Protein AF-A0A8J2K485-F1 (afdb_monomer_lite)

Organism: NCBI:txid39272

Foldseek 3Di:
DDPPDPPPVPPDPPPPPPPPDDQPPADPPDDDDLDPVSVLVCLLPPQLPAAALDDDDCVPDQLVPRQQDDVVVLVLVLVVCVVLVQLLLVLQLVLLVVLCVDLVSVLLLVLVPPPDPVSSVVVSVVVSVLVVCLSVWDLSDCVIPNVVSVSSVSVVLSVSQVVLVVVVPPDDPDCPPDSNRDRCTNNSVVSSVCSNPVSCLVCVVVSVNPDPVSVVVLVVVCPPPNDHRCVPVCSNVSVVVSVVVVVVVVVVVPPDPPPPPDDDDDDDDDDDDDDD

pLDDT: mean 70.05, std 20.07, range [26.67, 95.69]

Sequence (276 aa):
MRFNFKPEFKFGNFMDFRTTGNTPKRDPTDKIPATPEEFYEALITEAPLKPGDHGISPAKLAITDCDWFQPALIGEGKDFVRRNFYSVMLAHCISLLWVFTFKTGRAVLMRTGNTHVENSRDCYLSTVLHIKLWYESDFIDKATIGAQEIYGVRNKHAFKEKAASSEGRQGSEQLQGDMSHVPLRQYSMTIVQFCFVGSLVLMLKSFGILNDTGIQRTIKLGDKPAAKTGCCRFILEGLLQSNEQLAQKQIGAHSISADSVGQPWTGKERKAGRLS

Radius of gyration: 23.13 Å; chains: 1; bounding box: 72×59×56 Å

Structure (mmCIF, N/CA/C/O backbone):
data_AF-A0A8J2K485-F1
#
_entry.id   AF-A0A8J2K485-F1
#
loop_
_atom_site.group_PDB
_atom_site.id
_atom_site.type_symbol
_atom_site.label_atom_id
_atom_site.label_alt_id
_atom_site.label_comp_id
_atom_site.label_asym_id
_atom_site.label_entity_id
_atom_site.label_seq_id
_atom_site.pdbx_PDB_ins_code
_atom_site.Cartn_x
_atom_site.Cartn_y
_atom_site.Cartn_z
_atom_site.occupancy
_atom_site.B_iso_or_equiv
_atom_site.auth_seq_id
_atom_site.auth_comp_id
_atom_site.auth_asym_id
_atom_site.auth_atom_id
_atom_site.pdbx_PDB_model_num
ATOM 1 N N . MET A 1 1 ? -3.037 19.825 22.678 1.00 30.62 1 MET A N 1
ATOM 2 C CA . MET A 1 1 ? -2.157 20.581 21.760 1.00 30.62 1 MET A CA 1
ATOM 3 C C . MET A 1 1 ? -2.722 20.431 20.348 1.00 30.62 1 MET A C 1
ATOM 5 O O . MET A 1 1 ? -2.643 19.344 19.795 1.00 30.62 1 MET A O 1
ATOM 9 N N . ARG A 1 2 ? -3.417 21.441 19.805 1.00 28.59 2 ARG A N 1
ATOM 10 C CA . ARG A 1 2 ? -3.878 21.421 18.404 1.00 28.59 2 ARG A CA 1
ATOM 11 C C . ARG A 1 2 ? -2.775 22.061 17.568 1.00 28.59 2 ARG A C 1
ATOM 13 O O . ARG A 1 2 ? -2.618 23.277 17.613 1.00 28.59 2 ARG A O 1
ATOM 20 N N . PHE A 1 3 ? -1.978 21.253 16.875 1.00 28.58 3 PHE A N 1
ATOM 21 C CA . PHE A 1 3 ? -1.015 21.773 15.909 1.00 28.58 3 PHE A CA 1
ATOM 22 C C . PHE A 1 3 ? -1.801 22.344 14.732 1.00 28.58 3 PHE A C 1
ATOM 24 O O . PHE A 1 3 ? -2.333 21.604 13.910 1.00 28.58 3 PHE A O 1
ATOM 31 N N . ASN A 1 4 ? -1.922 23.670 14.690 1.00 26.67 4 ASN A N 1
ATOM 32 C CA . ASN A 1 4 ? -2.539 24.383 13.581 1.00 26.67 4 ASN A CA 1
ATOM 33 C C . ASN A 1 4 ? -1.497 24.496 12.459 1.00 26.67 4 ASN A C 1
ATOM 35 O O . ASN A 1 4 ? -0.922 25.552 12.207 1.00 26.67 4 ASN A O 1
ATOM 39 N N . PHE A 1 5 ? -1.169 23.351 11.861 1.00 34.06 5 PHE A N 1
ATOM 40 C CA . PHE A 1 5 ? -0.341 23.284 10.669 1.00 34.06 5 PHE A CA 1
ATOM 41 C C . PHE A 1 5 ? -1.219 23.812 9.534 1.00 34.06 5 PHE A C 1
ATOM 43 O O . PHE A 1 5 ? -2.180 23.147 9.163 1.00 34.06 5 PHE A O 1
ATOM 50 N N . LYS A 1 6 ? -0.959 25.025 9.034 1.00 33.81 6 LYS A N 1
ATOM 51 C CA . LYS A 1 6 ? -1.485 25.468 7.737 1.00 33.81 6 LYS A CA 1
ATOM 52 C C . LYS A 1 6 ? -0.545 24.882 6.686 1.00 33.81 6 LYS A C 1
ATOM 54 O O . LYS A 1 6 ? 0.541 25.435 6.510 1.00 33.81 6 LYS A O 1
ATOM 59 N N . PRO A 1 7 ? -0.875 23.765 6.018 1.00 42.31 7 PRO A N 1
ATOM 60 C CA . PRO A 1 7 ? -0.039 23.295 4.943 1.00 42.31 7 PRO A CA 1
ATOM 61 C C . PRO A 1 7 ? -0.386 24.162 3.735 1.00 42.31 7 PRO A C 1
ATOM 63 O O . PRO A 1 7 ? -1.237 23.806 2.932 1.00 42.31 7 PRO A O 1
ATOM 66 N N . GLU A 1 8 ? 0.309 25.283 3.560 1.00 37.84 8 GLU A N 1
ATOM 67 C CA . GLU A 1 8 ? 0.494 25.849 2.218 1.00 37.84 8 GLU A CA 1
ATOM 68 C C . GLU A 1 8 ? 1.538 25.026 1.443 1.00 37.84 8 GLU A C 1
ATOM 70 O O . GLU A 1 8 ? 2.347 25.546 0.680 1.00 37.84 8 GLU A O 1
ATOM 75 N N . PHE A 1 9 ? 1.511 23.701 1.618 1.00 42.06 9 PHE A N 1
ATOM 76 C CA . PHE A 1 9 ? 2.077 22.794 0.642 1.00 42.06 9 PHE A CA 1
ATOM 77 C C . PHE A 1 9 ? 1.119 22.849 -0.540 1.00 42.06 9 PHE A C 1
ATOM 79 O O . PHE A 1 9 ? 0.133 22.115 -0.618 1.00 42.06 9 PHE A O 1
ATOM 86 N N . LYS A 1 10 ? 1.360 23.807 -1.437 1.00 40.38 10 LYS A N 1
ATOM 87 C CA . LYS A 1 10 ? 0.748 23.774 -2.754 1.00 40.38 10 LYS A CA 1
ATOM 88 C C . LYS A 1 10 ? 1.203 22.450 -3.356 1.00 40.38 10 LYS A C 1
ATOM 90 O O . LYS A 1 10 ? 2.357 22.325 -3.756 1.00 40.38 10 LYS A O 1
ATOM 95 N N . PHE A 1 11 ? 0.303 21.469 -3.417 1.00 44.81 11 PHE A N 1
ATOM 96 C CA . PHE A 1 11 ? 0.375 20.360 -4.367 1.00 44.81 11 PHE A CA 1
ATOM 97 C C . PHE A 1 11 ? 0.272 20.974 -5.774 1.00 44.81 11 PHE A C 1
ATOM 99 O O . PHE A 1 11 ? -0.734 20.844 -6.463 1.00 44.81 11 PHE A O 1
ATOM 106 N N . GLY A 1 12 ? 1.253 21.799 -6.144 1.00 34.91 12 GLY A N 1
ATOM 107 C CA . GLY A 1 12 ? 1.214 22.650 -7.315 1.00 34.91 12 GLY A CA 1
ATOM 108 C C . GLY A 1 12 ? 1.150 21.763 -8.540 1.00 34.91 12 GLY A C 1
ATOM 109 O O . GLY A 1 12 ? 2.069 20.988 -8.765 1.00 34.91 12 GLY A O 1
ATOM 110 N N . ASN A 1 13 ? 0.049 21.853 -9.286 1.00 39.53 13 ASN A N 1
ATOM 111 C CA . ASN A 1 13 ? -0.164 21.316 -10.635 1.00 39.53 13 ASN A CA 1
ATOM 112 C C . ASN A 1 13 ? 0.161 19.828 -10.882 1.00 39.53 13 ASN A C 1
ATOM 114 O O . ASN A 1 13 ? 0.003 19.350 -12.000 1.00 39.53 13 ASN A O 1
ATOM 118 N N . PHE A 1 14 ? 0.526 19.059 -9.858 1.00 40.59 14 PHE A N 1
ATOM 119 C CA . PHE A 1 14 ? 0.764 17.618 -9.950 1.00 40.59 14 PHE A CA 1
ATOM 120 C C . PHE A 1 14 ? -0.543 16.804 -10.009 1.00 40.59 14 PHE A C 1
ATOM 122 O O . PHE A 1 14 ? -0.517 15.585 -10.143 1.00 40.59 14 PHE A O 1
ATOM 129 N N . MET A 1 15 ? -1.687 17.489 -9.902 1.00 38.41 15 MET A N 1
ATOM 130 C CA . MET A 1 15 ? -3.029 16.925 -9.758 1.00 38.41 15 MET A CA 1
ATOM 131 C C . MET A 1 15 ? -3.984 17.258 -10.913 1.00 38.41 15 MET A C 1
ATOM 133 O O . MET A 1 15 ? -5.182 17.047 -10.765 1.00 38.41 15 MET A O 1
ATOM 137 N N . ASP A 1 16 ? -3.511 17.696 -12.087 1.00 41.56 16 ASP A N 1
ATOM 138 C CA . ASP A 1 16 ? -4.372 17.655 -13.286 1.00 41.56 16 ASP A CA 1
ATOM 139 C C . ASP A 1 16 ? -4.362 16.235 -13.889 1.00 41.56 16 ASP A C 1
ATOM 141 O O . ASP A 1 16 ? -3.978 15.992 -15.032 1.00 41.56 16 ASP A O 1
ATOM 145 N N . PHE A 1 17 ? -4.758 15.249 -13.074 1.00 43.78 17 PHE A N 1
ATOM 146 C CA . PHE A 1 17 ? -5.068 13.896 -13.528 1.00 43.78 17 PHE A CA 1
ATOM 147 C C . PHE A 1 17 ? -6.450 13.906 -14.188 1.00 43.78 17 PHE A C 1
ATOM 149 O O . PHE A 1 17 ? -7.383 13.248 -13.726 1.00 43.78 17 PHE A O 1
ATOM 156 N N . ARG A 1 18 ? -6.598 14.608 -15.318 1.00 40.62 18 ARG A N 1
ATOM 157 C CA . ARG A 1 18 ? -7.625 14.203 -16.281 1.00 40.62 18 ARG A CA 1
ATOM 158 C C . ARG A 1 18 ? -7.233 12.814 -16.760 1.00 40.62 18 ARG A C 1
ATOM 160 O O . ARG A 1 18 ? -6.320 12.639 -17.561 1.00 40.62 18 ARG A O 1
ATOM 167 N N . THR A 1 19 ? -7.892 11.815 -16.193 1.00 44.94 19 THR A N 1
ATOM 168 C CA . THR A 1 19 ? -7.773 10.386 -16.477 1.00 44.94 19 THR A CA 1
ATOM 169 C C . THR A 1 19 ? -8.237 10.072 -17.903 1.00 44.94 19 THR A C 1
ATOM 171 O O . THR A 1 19 ? -9.215 9.372 -18.122 1.00 44.94 19 THR A O 1
ATOM 174 N N . THR A 1 20 ? -7.527 10.573 -18.912 1.00 45.44 20 THR A N 1
ATOM 175 C CA . THR A 1 20 ? -7.684 10.141 -20.312 1.00 45.44 20 THR A CA 1
ATOM 176 C C . THR A 1 20 ? -6.768 8.961 -20.646 1.00 45.44 20 THR A C 1
ATOM 178 O O . THR A 1 20 ? -6.799 8.425 -21.753 1.00 45.44 20 THR A O 1
ATOM 181 N N . GLY A 1 21 ? -5.959 8.508 -19.684 1.00 48.72 21 GLY A N 1
ATOM 182 C CA . GLY A 1 21 ? -5.084 7.358 -19.843 1.00 48.72 21 GLY A CA 1
ATOM 183 C C . GLY A 1 21 ? -5.877 6.058 -19.941 1.00 48.72 21 GLY A C 1
ATOM 184 O O . GLY A 1 21 ? -6.412 5.585 -18.942 1.00 48.72 21 GLY A O 1
ATOM 185 N N . ASN A 1 22 ? -5.891 5.454 -21.134 1.00 52.84 22 ASN A N 1
ATOM 186 C CA . ASN A 1 22 ? -6.316 4.073 -21.380 1.00 52.84 22 ASN A CA 1
ATOM 187 C C . ASN A 1 22 ? -5.629 3.132 -20.379 1.00 52.84 22 ASN A C 1
ATOM 189 O O . ASN A 1 22 ? -4.496 2.707 -20.610 1.00 52.84 22 ASN A O 1
ATOM 193 N N . THR A 1 23 ? -6.268 2.800 -19.261 1.00 54.16 23 THR A N 1
ATOM 194 C CA . THR A 1 23 ? -5.809 1.688 -18.424 1.00 54.16 23 THR A CA 1
ATOM 195 C C . THR A 1 23 ? -5.833 0.416 -19.278 1.00 54.16 23 THR A C 1
ATOM 197 O O . THR A 1 23 ? -6.710 0.292 -20.142 1.00 54.16 23 THR A O 1
ATOM 200 N N . PRO A 1 24 ? -4.851 -0.495 -19.133 1.00 56.94 24 PRO A N 1
ATOM 201 C CA . PRO A 1 24 ? -4.889 -1.776 -19.829 1.00 56.94 24 PRO A CA 1
ATOM 202 C C . PRO A 1 24 ? -6.270 -2.406 -19.635 1.00 56.94 24 PRO A C 1
ATOM 204 O O . PRO A 1 24 ? -6.758 -2.505 -18.506 1.00 56.94 24 PRO A O 1
ATOM 207 N N . LYS A 1 25 ? -6.951 -2.745 -20.737 1.00 59.09 25 LYS A N 1
ATOM 208 C CA . LYS A 1 25 ? -8.249 -3.413 -20.641 1.00 59.09 25 LYS A CA 1
ATOM 209 C C . LYS A 1 25 ? -8.006 -4.758 -19.960 1.00 59.09 25 LYS A C 1
ATOM 211 O O . LYS A 1 25 ? -7.174 -5.528 -20.428 1.00 59.09 25 LYS A O 1
ATOM 216 N N . ARG A 1 26 ? -8.716 -4.996 -18.853 1.00 64.19 26 ARG A N 1
ATOM 217 C CA . ARG A 1 26 ? -8.758 -6.290 -18.162 1.00 64.19 26 ARG A CA 1
ATOM 218 C C . ARG A 1 26 ? -9.021 -7.385 -19.193 1.00 64.19 26 ARG A C 1
ATOM 220 O O . ARG A 1 26 ? -9.916 -7.214 -20.027 1.00 64.19 26 ARG A O 1
ATOM 227 N N . ASP A 1 27 ? -8.277 -8.480 -19.105 1.00 73.25 27 ASP A N 1
ATOM 228 C CA . ASP A 1 27 ? -8.618 -9.683 -19.846 1.00 73.25 27 ASP A CA 1
ATOM 229 C C . ASP A 1 27 ? -9.983 -10.175 -19.326 1.00 73.25 27 ASP A C 1
ATOM 231 O O . ASP A 1 27 ? -10.131 -10.381 -18.118 1.00 73.25 27 ASP A O 1
ATOM 235 N N . PRO A 1 28 ? -11.016 -10.324 -20.174 1.00 74.25 28 PRO A N 1
ATOM 236 C CA . PRO A 1 28 ? -12.314 -10.840 -19.744 1.00 74.25 28 PRO A CA 1
ATOM 237 C C . PRO A 1 28 ? -12.229 -12.197 -19.029 1.00 74.25 28 PRO A C 1
ATOM 239 O O . PRO A 1 28 ? -13.142 -12.543 -18.283 1.00 74.25 28 PRO A O 1
ATOM 242 N N . THR A 1 29 ? -11.148 -12.949 -19.251 1.00 77.62 29 THR A N 1
ATOM 243 C CA . THR A 1 29 ? -10.895 -14.250 -18.628 1.00 77.62 29 THR A CA 1
ATOM 244 C C . THR A 1 29 ? -10.292 -14.163 -17.225 1.00 77.62 29 THR A C 1
ATOM 246 O O . THR A 1 29 ? -10.349 -15.156 -16.498 1.00 77.62 29 THR A O 1
ATOM 249 N N . ASP A 1 30 ? -9.779 -12.998 -16.800 1.00 77.00 30 ASP A N 1
ATOM 250 C CA . ASP A 1 30 ? -9.238 -12.813 -15.450 1.00 77.00 30 ASP A CA 1
ATOM 251 C C . ASP A 1 30 ? -10.368 -13.012 -14.431 1.00 77.00 30 ASP A C 1
ATOM 253 O O . ASP A 1 30 ? -11.230 -12.143 -14.280 1.00 77.00 30 ASP A O 1
ATOM 257 N N . LYS A 1 31 ? -10.383 -14.135 -13.710 1.00 80.62 31 LYS A N 1
ATOM 258 C CA . LYS A 1 31 ? -11.334 -14.378 -12.616 1.00 80.62 31 LYS A CA 1
ATOM 259 C C . LYS A 1 31 ? -10.892 -13.624 -11.362 1.00 80.62 31 LYS A C 1
ATOM 261 O O . LYS A 1 31 ? -9.702 -13.513 -11.085 1.00 80.62 31 LYS A O 1
ATOM 266 N N . ILE A 1 32 ? -11.855 -13.077 -10.617 1.00 78.69 32 ILE A N 1
ATOM 267 C CA . ILE A 1 32 ? -11.579 -12.565 -9.268 1.00 78.69 32 ILE A CA 1
ATOM 268 C C . ILE A 1 32 ? -11.470 -13.789 -8.365 1.00 78.69 32 ILE A C 1
ATOM 270 O O . ILE A 1 32 ? -12.402 -14.595 -8.395 1.00 78.69 32 ILE A O 1
ATOM 274 N N . PRO A 1 33 ? -10.391 -13.935 -7.585 1.00 82.25 33 PRO A N 1
ATOM 275 C CA . PRO A 1 33 ? -10.317 -14.984 -6.579 1.00 82.25 33 PRO A CA 1
ATOM 276 C C . PRO A 1 33 ? -11.498 -14.868 -5.614 1.00 82.25 33 PRO A C 1
ATOM 278 O O . PRO A 1 33 ? -11.732 -13.797 -5.046 1.00 82.25 33 PRO A O 1
ATOM 281 N N . ALA A 1 34 ? -12.260 -15.947 -5.463 1.00 81.94 34 ALA A N 1
ATOM 282 C CA . ALA A 1 34 ? -13.426 -15.981 -4.589 1.00 81.94 34 ALA A CA 1
ATOM 283 C C . ALA A 1 34 ? -13.014 -16.165 -3.123 1.00 81.94 34 ALA A C 1
ATOM 285 O O . ALA A 1 34 ? -13.695 -15.679 -2.219 1.00 81.94 34 ALA A O 1
ATOM 286 N N . THR A 1 35 ? -11.881 -16.833 -2.887 1.00 83.88 35 THR A N 1
ATOM 287 C CA . THR A 1 35 ? -11.349 -17.088 -1.545 1.00 83.88 35 THR A CA 1
ATOM 288 C C . THR A 1 35 ? -9.944 -16.501 -1.358 1.00 83.88 35 THR A C 1
ATOM 290 O O . THR A 1 35 ? -9.238 -16.233 -2.338 1.00 83.88 35 THR A O 1
ATOM 293 N N . PRO A 1 36 ? -9.504 -16.283 -0.103 1.00 77.81 36 PRO A N 1
ATOM 294 C CA . PRO A 1 36 ? -8.132 -15.870 0.190 1.00 77.81 36 PRO A CA 1
ATOM 295 C C . PRO A 1 36 ? -7.074 -16.838 -0.358 1.00 77.81 36 PRO A C 1
ATOM 297 O O . PRO A 1 36 ? -6.037 -16.399 -0.842 1.00 77.81 36 PRO A O 1
ATOM 300 N N . GLU A 1 37 ? -7.331 -18.144 -0.317 1.00 85.62 37 GLU A N 1
ATOM 301 C CA . GLU A 1 37 ? -6.405 -19.185 -0.776 1.00 85.62 37 GLU A CA 1
ATOM 302 C C . GLU A 1 37 ? -6.175 -19.089 -2.286 1.00 85.62 37 GLU A C 1
ATOM 304 O O . GLU A 1 37 ? -5.030 -19.071 -2.732 1.00 85.62 37 GLU A O 1
ATOM 309 N N . GLU A 1 38 ? -7.249 -18.925 -3.068 1.00 86.25 38 GLU A N 1
ATOM 310 C CA . GLU A 1 38 ? -7.151 -18.688 -4.513 1.00 86.25 38 GLU A CA 1
ATOM 311 C C . GLU A 1 38 ? -6.359 -17.413 -4.825 1.00 86.25 38 GLU A C 1
ATOM 313 O O . GLU A 1 38 ? -5.587 -17.367 -5.784 1.00 86.25 38 GLU A O 1
ATOM 318 N N . PHE A 1 39 ? -6.522 -16.371 -4.003 1.00 83.88 39 PHE A N 1
ATOM 319 C CA . PHE A 1 39 ? -5.769 -15.133 -4.156 1.00 83.88 39 PHE A CA 1
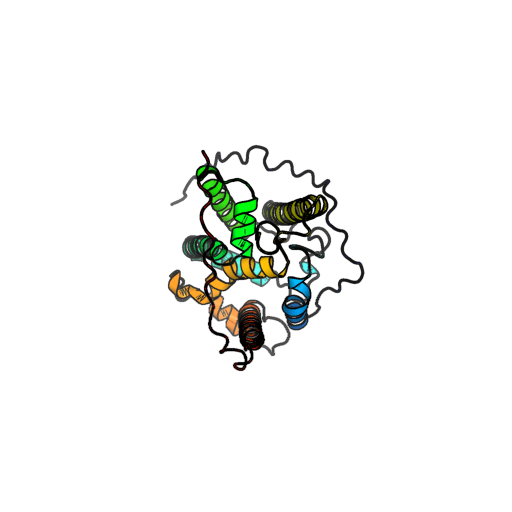ATOM 320 C C . PHE A 1 39 ? -4.267 -15.355 -3.931 1.00 83.88 39 PHE A C 1
ATOM 322 O O . PHE A 1 39 ? -3.462 -14.846 -4.712 1.00 83.88 39 PHE A O 1
ATOM 329 N N . TYR A 1 40 ? -3.876 -16.124 -2.909 1.00 81.19 40 TYR A N 1
ATOM 330 C CA . TYR A 1 40 ? -2.466 -16.436 -2.655 1.00 81.19 40 TYR A CA 1
ATOM 331 C C . TYR A 1 40 ? -1.862 -17.336 -3.729 1.00 81.19 40 TYR A C 1
ATOM 333 O O . TYR A 1 40 ? -0.749 -17.070 -4.179 1.00 81.19 40 TYR A O 1
ATOM 341 N N . GLU A 1 41 ? -2.588 -18.351 -4.185 1.00 88.00 41 GLU A N 1
ATOM 342 C CA . GLU A 1 41 ? -2.129 -19.203 -5.284 1.00 88.00 41 GLU A CA 1
ATOM 343 C C . GLU A 1 41 ? -1.884 -18.380 -6.554 1.00 88.00 41 GLU A C 1
ATOM 345 O O . GLU A 1 41 ? -0.807 -18.461 -7.152 1.00 88.00 41 GLU A O 1
ATOM 350 N N . ALA A 1 42 ? -2.817 -17.495 -6.921 1.00 86.25 42 ALA A N 1
ATOM 351 C CA . ALA A 1 42 ? -2.635 -16.574 -8.044 1.00 86.25 42 ALA A CA 1
ATOM 352 C C . ALA A 1 42 ? -1.454 -15.614 -7.816 1.00 86.25 42 ALA A C 1
ATOM 354 O O . ALA A 1 42 ? -0.701 -15.295 -8.739 1.00 86.25 42 ALA A O 1
ATOM 355 N N . LEU A 1 43 ? -1.248 -15.167 -6.576 1.00 83.50 43 LEU A N 1
ATOM 356 C CA . LEU A 1 43 ? -0.127 -14.309 -6.218 1.00 83.50 43 LEU A CA 1
ATOM 357 C C . LEU A 1 43 ? 1.230 -15.017 -6.397 1.00 83.50 43 LEU A C 1
ATOM 359 O O . LEU A 1 43 ? 2.188 -14.405 -6.866 1.00 83.50 43 LEU A O 1
ATOM 363 N N . ILE A 1 44 ? 1.321 -16.299 -6.049 1.00 86.44 44 ILE A N 1
ATOM 364 C CA . ILE A 1 44 ? 2.553 -17.092 -6.163 1.00 86.44 44 ILE A CA 1
ATOM 365 C C . ILE A 1 44 ? 2.829 -17.465 -7.620 1.00 86.44 44 ILE A C 1
ATOM 367 O O . ILE A 1 44 ? 3.967 -17.372 -8.085 1.00 86.44 44 ILE A O 1
ATOM 371 N N . THR A 1 45 ? 1.794 -17.894 -8.339 1.00 88.88 45 THR A N 1
ATOM 372 C CA . THR A 1 45 ? 1.929 -18.497 -9.670 1.00 88.88 45 THR A CA 1
ATOM 373 C C . THR A 1 45 ? 1.881 -17.469 -10.800 1.00 88.88 45 THR A C 1
ATOM 375 O O . THR A 1 45 ? 2.697 -17.531 -11.720 1.00 88.88 45 THR A O 1
ATOM 378 N N . GLU A 1 46 ? 0.979 -16.488 -10.731 1.00 87.81 46 GLU A N 1
ATOM 379 C CA . GLU A 1 46 ? 0.709 -15.554 -11.831 1.00 87.81 46 GLU A CA 1
ATOM 380 C C . GLU A 1 46 ? 1.354 -14.178 -11.633 1.00 87.81 46 GLU A C 1
ATOM 382 O O . GLU A 1 46 ? 1.750 -13.527 -12.605 1.00 87.81 46 GLU A O 1
ATOM 387 N N . ALA A 1 47 ? 1.473 -13.696 -10.392 1.00 86.50 47 ALA A N 1
ATOM 388 C CA . ALA A 1 47 ? 1.928 -12.326 -10.134 1.00 86.50 47 ALA A CA 1
ATOM 389 C C . ALA A 1 47 ? 3.349 -11.986 -10.629 1.00 86.50 47 ALA A C 1
ATOM 391 O O . ALA A 1 47 ? 3.585 -10.816 -10.952 1.00 86.50 47 ALA A O 1
ATOM 392 N N . PRO A 1 48 ? 4.307 -12.932 -10.734 1.00 86.94 48 PRO A N 1
ATOM 393 C CA . PRO A 1 48 ? 5.591 -12.659 -11.381 1.00 86.94 48 PRO A CA 1
ATOM 394 C C . PRO A 1 48 ? 5.459 -12.328 -12.876 1.00 86.94 48 PRO A C 1
ATOM 396 O O . PRO A 1 48 ? 6.295 -11.613 -13.430 1.00 86.94 48 PRO A O 1
ATOM 399 N N . LEU A 1 49 ? 4.411 -12.839 -13.526 1.00 86.25 49 LEU A N 1
ATOM 400 C CA . LEU A 1 49 ? 4.165 -12.689 -14.960 1.00 86.25 49 LEU A CA 1
ATOM 401 C C . LEU A 1 49 ? 3.272 -11.483 -15.266 1.00 86.25 49 LEU A C 1
ATOM 403 O O . LEU A 1 49 ? 3.389 -10.883 -16.337 1.00 86.25 49 LEU A O 1
ATOM 407 N N . LYS A 1 50 ? 2.398 -11.108 -14.327 1.00 85.94 50 LYS A N 1
ATOM 408 C CA . LYS A 1 50 ? 1.429 -10.030 -14.526 1.00 8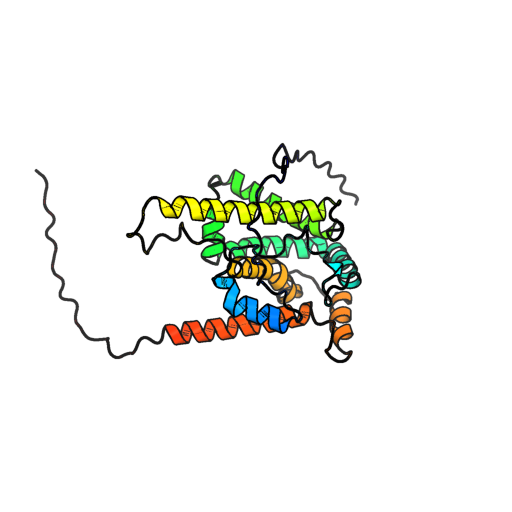5.94 50 LYS A CA 1
ATOM 409 C C . LYS A 1 50 ? 2.042 -8.631 -14.317 1.00 85.94 50 LYS A C 1
ATOM 411 O O . LYS A 1 50 ? 2.817 -8.424 -13.375 1.00 85.94 50 LYS A O 1
ATOM 416 N N . PRO A 1 51 ? 1.688 -7.665 -15.185 1.00 85.00 51 PRO A N 1
ATOM 417 C CA . PRO A 1 51 ? 1.885 -6.233 -14.970 1.00 85.00 51 PRO A CA 1
ATOM 418 C C . PRO A 1 51 ? 1.521 -5.769 -13.554 1.00 85.00 51 PRO A C 1
ATOM 420 O O . PRO A 1 51 ? 0.640 -6.338 -12.908 1.00 85.00 51 PRO A O 1
ATOM 423 N N . GLY A 1 52 ? 2.217 -4.759 -13.046 1.00 83.12 52 GLY A N 1
ATOM 424 C CA . GLY A 1 52 ? 1.935 -4.185 -11.733 1.00 83.12 52 GLY A CA 1
ATOM 425 C C . GLY A 1 52 ? 0.621 -3.412 -11.757 1.00 83.12 52 GLY A C 1
ATOM 426 O O . GLY A 1 52 ? 0.318 -2.717 -12.724 1.00 83.12 52 GLY A O 1
ATOM 427 N N . ASP A 1 53 ? -0.179 -3.534 -10.696 1.00 76.81 53 ASP A N 1
ATOM 428 C CA . ASP A 1 53 ? -1.520 -2.936 -10.619 1.00 76.81 53 ASP A CA 1
ATOM 429 C C . ASP A 1 53 ? -2.479 -3.399 -11.741 1.00 76.81 53 ASP A C 1
ATOM 431 O O . ASP A 1 53 ? -3.505 -2.748 -11.991 1.00 76.81 53 ASP A O 1
ATOM 435 N N . HIS A 1 54 ? -2.180 -4.547 -12.373 1.00 74.31 54 HIS A N 1
ATOM 436 C CA . HIS A 1 54 ? -3.044 -5.222 -13.347 1.00 74.31 54 HIS A CA 1
ATOM 437 C C . HIS A 1 54 ? -4.378 -5.639 -12.728 1.00 74.31 54 HIS A C 1
ATOM 439 O O . HIS A 1 54 ? -4.488 -5.905 -11.530 1.00 74.31 54 HIS A O 1
ATOM 445 N N . GLY A 1 55 ? -5.403 -5.743 -13.571 1.00 72.69 55 GLY A N 1
ATOM 446 C CA . GLY A 1 55 ? -6.705 -6.282 -13.197 1.00 72.69 55 GLY A CA 1
ATOM 447 C C . GLY A 1 55 ? -7.802 -5.227 -13.135 1.00 72.69 55 GLY A C 1
ATOM 448 O O . GLY A 1 55 ? -7.895 -4.331 -13.978 1.00 72.69 55 GLY A O 1
ATOM 449 N N . ILE A 1 56 ? -8.716 -5.382 -12.177 1.00 67.81 56 ILE A N 1
ATOM 450 C CA . ILE A 1 56 ? -9.935 -4.577 -12.138 1.00 67.81 56 ILE A CA 1
ATOM 451 C C . ILE A 1 56 ? -9.581 -3.153 -11.740 1.00 67.81 56 ILE A C 1
ATOM 453 O O . ILE A 1 56 ? -9.050 -2.904 -10.657 1.00 67.81 56 ILE A O 1
ATOM 457 N N . SER A 1 57 ? -9.911 -2.213 -12.628 1.00 66.50 57 SER A N 1
ATOM 458 C CA . SER A 1 57 ? -9.892 -0.797 -12.287 1.00 66.50 57 SER A CA 1
ATOM 459 C C . SER A 1 57 ? -10.714 -0.607 -11.011 1.00 66.50 57 SER A C 1
ATOM 461 O O . SER A 1 57 ? -11.882 -1.004 -10.996 1.00 66.50 57 SER A O 1
ATOM 463 N N . PRO A 1 58 ? -10.173 0.022 -9.958 1.00 61.19 58 PRO A N 1
ATOM 464 C CA . PRO A 1 58 ? -10.951 0.235 -8.743 1.00 61.19 58 PRO A CA 1
ATOM 465 C C . PRO A 1 58 ? -12.187 1.128 -8.996 1.00 61.19 58 PRO A C 1
ATOM 467 O O . PRO A 1 58 ? -13.156 1.083 -8.251 1.00 61.19 58 PRO A O 1
ATOM 470 N N . ALA A 1 59 ? -12.244 1.838 -10.134 1.00 63.03 59 ALA A N 1
ATOM 471 C CA . ALA A 1 59 ? -13.447 2.538 -10.578 1.00 63.03 59 ALA A CA 1
ATOM 472 C C . ALA A 1 59 ? -14.602 1.590 -10.955 1.00 63.03 59 ALA A C 1
ATOM 474 O O . ALA A 1 59 ? -15.756 2.013 -10.936 1.00 63.03 59 ALA A O 1
ATOM 475 N N . LYS A 1 60 ? -14.319 0.324 -11.280 1.00 64.25 60 LYS A N 1
ATOM 476 C CA . LYS A 1 60 ? -15.307 -0.694 -11.670 1.00 64.25 60 LYS A CA 1
ATOM 477 C C . LYS A 1 60 ? -15.610 -1.710 -10.575 1.00 64.25 60 LYS A C 1
ATOM 479 O O . LYS A 1 60 ? -16.712 -2.237 -10.572 1.00 64.25 60 LYS A O 1
ATOM 484 N N . LEU A 1 61 ? -14.669 -1.981 -9.672 1.00 66.00 61 LEU A N 1
ATOM 485 C CA . LEU A 1 61 ? -14.924 -2.837 -8.514 1.00 66.00 61 LEU A CA 1
ATOM 486 C C . LEU A 1 61 ? -15.541 -1.978 -7.413 1.00 66.00 61 LEU A C 1
ATOM 488 O O . LEU A 1 61 ? -14.875 -1.067 -6.917 1.00 66.00 61 LEU A O 1
ATOM 492 N N . ALA A 1 62 ? -16.793 -2.220 -7.029 1.00 70.31 62 ALA A N 1
ATOM 493 C CA . ALA A 1 62 ? -17.205 -1.736 -5.724 1.00 70.31 62 ALA A CA 1
ATOM 494 C C . ALA A 1 62 ? -16.527 -2.662 -4.712 1.00 70.31 62 ALA A C 1
ATOM 496 O O . ALA A 1 62 ? -16.713 -3.871 -4.740 1.00 70.31 62 ALA A O 1
ATOM 497 N N . ILE A 1 63 ? -15.666 -2.112 -3.856 1.00 71.94 63 ILE A N 1
ATOM 498 C CA . ILE A 1 63 ? -14.992 -2.886 -2.801 1.00 71.94 63 ILE A CA 1
ATOM 499 C C . ILE A 1 63 ? -16.020 -3.636 -1.928 1.00 71.94 63 ILE A C 1
ATOM 501 O O . ILE A 1 63 ? -15.728 -4.705 -1.402 1.00 71.94 63 ILE A O 1
ATOM 505 N N . THR A 1 64 ? -17.237 -3.095 -1.837 1.00 74.25 64 THR A N 1
ATOM 506 C CA . THR A 1 64 ? -18.409 -3.701 -1.199 1.00 74.25 64 THR A CA 1
ATOM 507 C C . THR A 1 64 ? -18.865 -5.016 -1.829 1.00 74.25 64 THR A C 1
ATOM 509 O O . THR A 1 64 ? -19.566 -5.765 -1.161 1.00 74.25 64 THR A O 1
ATOM 512 N N . ASP A 1 65 ? -18.479 -5.298 -3.074 1.00 77.38 65 ASP A N 1
ATOM 513 C CA . ASP A 1 65 ? -18.842 -6.525 -3.793 1.00 77.38 65 ASP A CA 1
ATOM 514 C C . ASP A 1 65 ? -17.905 -7.694 -3.451 1.00 77.38 65 ASP A C 1
ATOM 516 O O . ASP A 1 65 ? -18.154 -8.827 -3.855 1.00 77.38 65 ASP A O 1
ATOM 520 N N . CYS A 1 66 ? -16.804 -7.446 -2.732 1.00 73.31 66 CYS A N 1
ATOM 521 C CA . CYS A 1 66 ? -15.936 -8.513 -2.250 1.00 73.31 66 CYS A CA 1
ATOM 522 C C . CYS A 1 66 ? -16.561 -9.164 -1.008 1.00 73.31 66 CYS A C 1
ATOM 524 O O . CYS A 1 66 ? -16.677 -8.520 0.031 1.00 73.31 66 CYS A O 1
ATOM 526 N N . ASP A 1 67 ? -16.868 -10.461 -1.065 1.00 79.19 67 ASP A N 1
ATOM 527 C CA . ASP A 1 67 ? -17.507 -11.199 0.043 1.00 79.19 67 ASP A CA 1
ATOM 528 C C . ASP A 1 67 ? -16.712 -11.178 1.361 1.00 79.19 67 ASP A C 1
ATOM 530 O O . ASP A 1 67 ? -17.264 -11.346 2.451 1.00 79.19 67 ASP A O 1
ATOM 534 N N . TRP A 1 68 ? -15.397 -10.981 1.270 1.00 76.88 68 TRP A N 1
ATOM 535 C CA . TRP A 1 68 ? -14.484 -10.891 2.409 1.00 76.88 68 TRP A CA 1
ATOM 536 C C . TRP A 1 68 ? -14.261 -9.451 2.899 1.00 76.88 68 TRP A C 1
ATOM 538 O O . TRP A 1 68 ? -13.543 -9.235 3.880 1.00 76.88 68 TRP A O 1
ATOM 548 N N . PHE A 1 69 ? -14.867 -8.454 2.251 1.00 81.50 69 PHE A N 1
ATOM 549 C CA . PHE A 1 69 ? -14.786 -7.063 2.669 1.00 81.50 69 PHE A CA 1
ATOM 550 C C . PHE A 1 69 ? -15.672 -6.793 3.886 1.00 81.50 69 PHE A C 1
ATOM 552 O O . PHE A 1 69 ? -16.869 -7.070 3.891 1.00 81.50 69 PHE A O 1
ATOM 559 N N . GLN A 1 70 ? -15.087 -6.199 4.927 1.00 84.38 70 GLN A N 1
ATOM 560 C CA . GLN A 1 70 ? -15.798 -5.880 6.162 1.00 84.38 70 GLN A CA 1
ATOM 561 C C . GLN A 1 70 ? -15.593 -4.405 6.520 1.00 84.38 70 GLN A C 1
ATOM 563 O O . GLN A 1 70 ? -14.529 -4.047 7.034 1.00 84.38 70 GLN A O 1
ATOM 568 N N . PRO A 1 71 ? -16.598 -3.532 6.309 1.00 85.75 71 PRO A N 1
ATOM 569 C CA . PRO A 1 71 ? -16.450 -2.097 6.561 1.00 85.75 71 PRO A CA 1
ATOM 570 C C . PRO A 1 71 ? -16.153 -1.785 8.036 1.00 85.75 71 PRO A C 1
ATOM 572 O O . PRO A 1 71 ? -15.450 -0.821 8.337 1.00 85.75 71 PRO A O 1
ATOM 575 N N . ALA A 1 72 ? -16.616 -2.635 8.960 1.00 87.19 72 ALA A N 1
ATOM 576 C CA . ALA A 1 72 ? -16.346 -2.484 10.389 1.00 87.19 72 ALA A CA 1
ATOM 577 C C . ALA A 1 72 ? -14.838 -2.563 10.709 1.00 87.19 72 ALA A C 1
ATOM 579 O O . ALA A 1 72 ? -14.335 -1.764 11.498 1.00 87.19 72 ALA A O 1
ATOM 580 N N . LEU A 1 73 ? -14.105 -3.464 10.039 1.00 85.44 73 LEU A N 1
ATOM 581 C CA . LEU A 1 73 ? -12.660 -3.630 10.231 1.00 85.44 73 LEU A CA 1
ATOM 582 C C . LEU A 1 73 ? -11.863 -2.433 9.701 1.00 85.44 73 LEU A C 1
ATOM 584 O O . LEU A 1 73 ? -10.806 -2.113 10.240 1.00 85.44 73 LEU A O 1
ATOM 588 N N . ILE A 1 74 ? -12.370 -1.729 8.682 1.00 87.50 74 ILE A N 1
ATOM 589 C CA . ILE A 1 74 ? -11.752 -0.478 8.218 1.00 87.50 74 ILE A CA 1
ATOM 590 C C . ILE A 1 74 ? -11.876 0.604 9.282 1.00 87.50 74 ILE A C 1
ATOM 592 O O . ILE A 1 74 ? -10.893 1.290 9.564 1.00 87.50 74 ILE A O 1
ATOM 596 N N . GLY A 1 75 ? -13.058 0.749 9.887 1.00 87.62 75 GLY A N 1
ATOM 597 C CA . GLY A 1 75 ? -13.265 1.685 10.992 1.00 87.62 75 GLY A CA 1
ATOM 598 C C . GLY A 1 75 ? -12.289 1.420 12.139 1.00 87.62 75 GLY A C 1
ATOM 599 O O . GLY A 1 75 ? -11.554 2.320 12.547 1.00 87.62 75 GLY A O 1
ATOM 600 N N . GLU A 1 76 ? -12.201 0.160 12.569 1.00 88.56 76 GLU A N 1
ATOM 601 C CA . GLU A 1 76 ? -11.275 -0.270 13.620 1.00 88.56 76 GLU A CA 1
ATOM 602 C C . GLU A 1 76 ? -9.805 -0.023 13.242 1.00 88.56 76 GLU A C 1
ATOM 604 O O . GLU A 1 76 ? -9.034 0.490 14.055 1.00 88.56 76 GLU A O 1
ATOM 609 N N . GLY A 1 77 ? -9.418 -0.314 11.997 1.00 89.75 77 GLY A N 1
ATOM 610 C CA . GLY A 1 77 ? -8.074 -0.047 11.485 1.00 89.75 77 GLY A CA 1
ATOM 611 C C . GLY A 1 77 ? -7.720 1.443 11.506 1.00 89.75 77 GLY A C 1
ATOM 612 O O . GLY A 1 77 ? -6.631 1.817 11.945 1.00 89.75 77 GLY A O 1
ATOM 613 N N . LYS A 1 78 ? -8.647 2.321 11.107 1.00 90.88 78 LYS A N 1
ATOM 614 C CA . LYS A 1 78 ? -8.450 3.779 11.184 1.00 90.88 78 LYS A CA 1
ATOM 615 C C . LYS A 1 78 ? -8.307 4.244 12.632 1.00 90.88 78 LYS A C 1
ATOM 617 O O . LYS A 1 78 ? -7.424 5.046 12.930 1.00 90.88 78 LYS A O 1
ATOM 622 N N . ASP A 1 79 ? -9.119 3.719 13.546 1.00 90.00 79 ASP A N 1
ATOM 623 C CA . ASP A 1 79 ? -9.028 4.046 14.972 1.00 90.00 79 ASP A CA 1
ATOM 624 C C . ASP A 1 79 ? -7.742 3.524 15.617 1.00 90.00 79 ASP A C 1
ATOM 626 O O . ASP A 1 79 ? -7.150 4.197 16.464 1.00 90.00 79 ASP A O 1
ATOM 630 N N . PHE A 1 80 ? -7.257 2.357 15.198 1.00 92.31 80 PHE A N 1
ATOM 631 C CA . PHE A 1 80 ? -5.940 1.852 15.570 1.00 92.31 80 PHE A CA 1
ATOM 632 C C . PHE A 1 80 ? -4.826 2.810 15.136 1.00 92.31 80 PHE A C 1
ATOM 634 O O . PHE A 1 80 ? -3.985 3.187 15.958 1.00 92.31 80 PHE A O 1
ATOM 641 N N . VAL A 1 81 ? -4.843 3.261 13.879 1.00 93.25 81 VAL A N 1
ATOM 642 C CA . VAL A 1 81 ? -3.827 4.192 13.373 1.00 93.25 81 VAL A CA 1
ATOM 643 C C . VAL A 1 81 ? -3.907 5.541 14.075 1.00 93.25 81 VAL A C 1
ATOM 645 O O . VAL A 1 81 ? -2.871 6.087 14.430 1.00 93.25 81 VAL A O 1
ATOM 648 N N . ARG A 1 82 ? -5.103 6.070 14.358 1.00 92.38 82 ARG A N 1
ATOM 649 C CA . ARG A 1 82 ? -5.253 7.330 15.111 1.00 92.38 82 ARG A CA 1
ATOM 650 C C . ARG A 1 82 ? -4.621 7.256 16.499 1.00 92.38 82 ARG A C 1
ATOM 652 O O . ARG A 1 82 ? -3.967 8.207 16.917 1.00 92.38 82 ARG A O 1
ATOM 659 N N . ARG A 1 83 ? -4.791 6.132 17.202 1.00 94.44 83 ARG A N 1
ATOM 660 C CA . ARG A 1 83 ? -4.222 5.918 18.544 1.00 94.44 83 ARG A CA 1
ATOM 661 C C . ARG A 1 83 ? -2.706 5.725 18.518 1.00 94.44 83 ARG A C 1
ATOM 663 O O . ARG A 1 83 ? -2.029 6.175 19.434 1.00 94.44 83 ARG A O 1
ATOM 670 N N . ASN A 1 84 ? -2.182 5.109 17.460 1.00 94.62 84 ASN A N 1
ATOM 671 C CA . ASN A 1 84 ? -0.767 4.752 17.323 1.00 94.62 84 ASN A CA 1
ATOM 672 C C . ASN A 1 84 ? -0.062 5.545 16.209 1.00 94.62 84 ASN A C 1
ATOM 674 O O . ASN A 1 84 ? 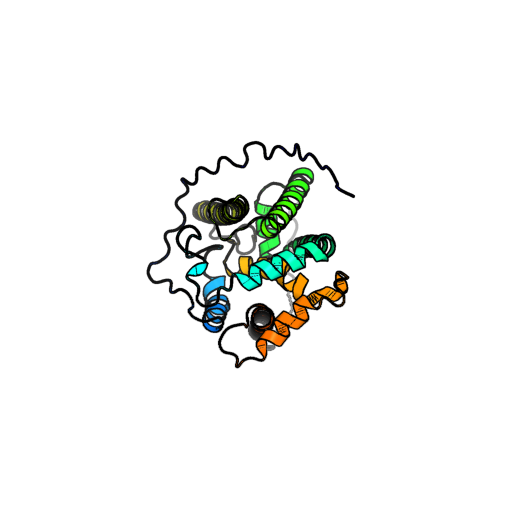0.883 5.051 15.594 1.00 94.62 84 ASN A O 1
ATOM 678 N N . PHE A 1 85 ? -0.525 6.767 15.924 1.00 94.75 85 PHE A N 1
ATOM 679 C CA . PHE A 1 85 ? -0.190 7.492 14.694 1.00 94.75 85 PHE A CA 1
ATOM 680 C C . PHE A 1 85 ? 1.317 7.605 14.449 1.00 94.75 85 PHE A C 1
ATOM 682 O O . PHE A 1 85 ? 1.800 7.234 13.383 1.00 94.75 85 PHE A O 1
ATOM 689 N N . TYR A 1 86 ? 2.073 8.061 15.449 1.00 95.25 86 TYR A N 1
ATOM 690 C CA . TYR A 1 86 ? 3.520 8.237 15.320 1.00 95.25 86 TYR A CA 1
ATOM 691 C C . TYR A 1 86 ? 4.258 6.915 15.098 1.00 95.25 86 TYR A C 1
ATOM 693 O O . TYR A 1 86 ? 5.127 6.849 14.233 1.00 95.25 86 TYR A O 1
ATOM 701 N N . SER A 1 87 ? 3.882 5.859 15.822 1.00 95.69 87 SER A N 1
ATOM 702 C CA . SER A 1 87 ? 4.460 4.522 15.661 1.00 95.69 87 SER A CA 1
ATOM 703 C C . SER A 1 87 ? 4.189 3.949 14.273 1.00 95.69 87 SER A C 1
ATOM 705 O O . SER A 1 87 ? 5.095 3.418 13.638 1.00 95.69 87 SER A O 1
ATOM 707 N N . VAL A 1 88 ? 2.961 4.106 13.770 1.00 95.38 88 VAL A N 1
ATOM 708 C CA . VAL A 1 88 ? 2.575 3.647 12.429 1.00 95.38 88 VAL A CA 1
ATOM 709 C C . VAL A 1 88 ? 3.304 4.444 11.344 1.00 95.38 88 VAL A C 1
ATOM 711 O O . VAL A 1 88 ? 3.824 3.853 10.403 1.00 95.38 88 VAL A O 1
ATOM 714 N N . MET A 1 89 ? 3.402 5.772 11.466 1.00 95.31 89 MET A N 1
ATOM 715 C CA . MET A 1 89 ? 4.148 6.592 10.501 1.00 95.31 89 MET A CA 1
ATOM 716 C C . MET A 1 89 ? 5.646 6.265 10.508 1.00 95.31 89 MET A C 1
ATOM 718 O O . MET A 1 89 ? 6.251 6.156 9.444 1.00 95.31 89 MET A O 1
ATOM 722 N N . LEU A 1 90 ? 6.240 6.054 11.688 1.00 95.00 90 LEU A N 1
ATOM 723 C CA . LEU A 1 90 ? 7.630 5.617 11.811 1.00 95.00 90 LEU A CA 1
ATOM 724 C C . LEU A 1 90 ? 7.851 4.251 11.147 1.00 95.00 90 LEU A C 1
ATOM 726 O O . LEU A 1 90 ? 8.839 4.077 10.433 1.00 95.00 90 LEU A O 1
ATOM 730 N N . ALA A 1 91 ? 6.918 3.313 11.331 1.00 95.44 91 ALA A N 1
ATOM 731 C CA . ALA A 1 91 ? 6.957 2.018 10.662 1.00 95.44 91 ALA A CA 1
ATOM 732 C C . ALA A 1 91 ? 6.959 2.176 9.138 1.00 95.44 91 ALA A C 1
ATOM 734 O O . ALA A 1 91 ? 7.841 1.627 8.487 1.00 95.44 91 ALA A O 1
ATOM 735 N N . HIS A 1 92 ? 6.071 3.004 8.578 1.00 95.00 92 HIS A N 1
ATOM 736 C CA . HIS A 1 92 ? 6.035 3.280 7.134 1.00 95.00 92 HIS A CA 1
ATOM 737 C C . HIS A 1 92 ? 7.321 3.930 6.609 1.00 95.00 92 HIS A C 1
ATOM 739 O O . HIS A 1 92 ? 7.777 3.590 5.516 1.00 95.00 92 HIS A O 1
ATOM 745 N N . CYS A 1 93 ? 7.954 4.818 7.381 1.00 93.81 93 CYS A N 1
ATOM 746 C CA . CYS A 1 93 ? 9.266 5.371 7.032 1.00 93.81 93 CYS A CA 1
ATOM 747 C C . CYS A 1 93 ? 10.351 4.283 6.971 1.00 93.81 93 CYS A C 1
ATOM 749 O O . CYS A 1 93 ? 11.169 4.278 6.053 1.00 93.81 93 CYS A O 1
ATOM 751 N N . ILE A 1 94 ? 10.356 3.339 7.914 1.00 94.56 94 ILE A N 1
ATOM 752 C CA . ILE A 1 94 ? 11.304 2.214 7.909 1.00 94.56 94 ILE A CA 1
ATOM 753 C C . ILE A 1 94 ? 10.992 1.237 6.768 1.00 94.56 94 ILE A C 1
ATOM 755 O O . ILE A 1 94 ? 11.904 0.769 6.089 1.00 94.56 94 ILE A O 1
ATOM 759 N N . SER A 1 95 ? 9.717 0.996 6.477 1.00 93.19 95 SER A N 1
ATOM 760 C CA . SER A 1 95 ? 9.279 0.205 5.328 1.00 93.19 95 SER A CA 1
ATOM 761 C C . SER A 1 95 ? 9.751 0.785 3.998 1.00 93.19 95 SER A C 1
ATOM 763 O O . SER A 1 95 ? 10.164 0.031 3.119 1.00 93.19 95 SER A O 1
ATOM 765 N N . LEU A 1 96 ? 9.758 2.115 3.855 1.00 91.50 96 LEU A N 1
ATOM 766 C CA . LEU A 1 96 ? 10.351 2.779 2.691 1.00 91.50 96 LEU A CA 1
ATOM 767 C C . LEU A 1 96 ? 11.841 2.455 2.552 1.00 91.50 96 LEU A C 1
ATOM 769 O O . LEU A 1 96 ? 12.298 2.186 1.443 1.00 91.50 96 LEU A O 1
ATOM 773 N N . LEU A 1 97 ? 12.588 2.412 3.661 1.00 92.31 97 LEU A N 1
ATOM 774 C CA . LEU A 1 97 ? 13.996 2.001 3.642 1.00 92.31 97 LEU A CA 1
ATOM 775 C C . LEU A 1 97 ? 14.154 0.540 3.195 1.00 92.31 97 LEU A C 1
ATOM 777 O O . LEU A 1 97 ? 15.081 0.211 2.457 1.00 92.31 97 LEU A O 1
ATOM 781 N N . TRP A 1 98 ? 13.226 -0.337 3.578 1.00 93.88 98 TRP A N 1
ATOM 782 C CA . TRP A 1 98 ? 13.246 -1.735 3.147 1.00 93.88 98 TRP A CA 1
ATOM 783 C C . TRP A 1 98 ? 13.023 -1.909 1.648 1.00 93.88 98 TRP A C 1
ATOM 785 O O . TRP A 1 98 ? 13.608 -2.818 1.059 1.00 93.88 98 TRP A O 1
ATOM 795 N N . VAL A 1 99 ? 12.277 -1.017 0.993 1.00 90.69 99 VAL A N 1
ATOM 796 C CA . VAL A 1 99 ? 12.081 -1.083 -0.465 1.00 90.69 99 VAL A CA 1
ATOM 797 C C . VAL A 1 99 ? 13.398 -0.977 -1.245 1.00 90.69 99 VAL A C 1
ATOM 799 O O . VAL A 1 99 ? 13.525 -1.546 -2.330 1.00 90.69 99 VAL A O 1
ATOM 802 N N . PHE A 1 100 ? 14.424 -0.337 -0.680 1.00 89.50 100 PHE A N 1
ATOM 803 C CA . PHE A 1 100 ? 15.751 -0.263 -1.299 1.00 89.50 100 PHE A CA 1
ATOM 804 C C . PHE A 1 100 ? 16.560 -1.559 -1.217 1.00 89.50 100 PHE A C 1
ATOM 806 O O . PHE A 1 100 ? 17.550 -1.706 -1.938 1.00 89.50 100 PHE A O 1
ATOM 813 N N . THR A 1 101 ? 16.174 -2.489 -0.341 1.00 91.69 101 THR A N 1
ATOM 814 C CA . THR A 1 101 ? 16.936 -3.722 -0.101 1.00 91.69 101 THR A CA 1
ATOM 815 C C . THR A 1 101 ? 16.761 -4.738 -1.224 1.00 91.69 101 THR A C 1
ATOM 817 O O . THR A 1 101 ? 17.694 -5.480 -1.531 1.00 91.69 101 THR A O 1
ATOM 820 N N . PHE A 1 102 ? 15.607 -4.744 -1.900 1.00 88.88 102 PHE A N 1
ATOM 821 C CA . PHE A 1 102 ? 15.354 -5.656 -3.009 1.00 88.88 102 PHE A CA 1
ATOM 822 C C . PHE A 1 102 ? 15.582 -4.987 -4.368 1.00 88.88 102 PHE A C 1
ATOM 824 O O . PHE A 1 102 ? 15.340 -3.795 -4.578 1.00 88.88 102 PHE A O 1
ATOM 831 N N . LYS A 1 103 ? 16.070 -5.787 -5.324 1.00 87.19 103 LYS A N 1
ATOM 832 C CA . LYS A 1 103 ? 16.551 -5.303 -6.628 1.00 87.19 103 LYS A CA 1
ATOM 833 C C . LYS A 1 103 ? 15.485 -4.514 -7.390 1.00 87.19 103 LYS A C 1
ATOM 835 O O . LYS A 1 103 ? 15.794 -3.434 -7.885 1.00 87.19 103 LYS A O 1
ATOM 840 N N . THR A 1 104 ? 14.250 -5.012 -7.442 1.00 85.44 104 THR A N 1
ATOM 841 C CA . THR A 1 104 ? 13.178 -4.376 -8.218 1.00 85.44 104 THR A CA 1
ATOM 842 C C . THR A 1 104 ? 12.755 -3.023 -7.651 1.00 85.44 104 THR A C 1
ATOM 844 O O . THR A 1 104 ? 12.584 -2.075 -8.411 1.00 85.44 104 THR A O 1
ATOM 847 N N . GLY A 1 105 ? 12.642 -2.895 -6.326 1.00 85.62 105 GLY A N 1
ATOM 848 C CA . GLY A 1 105 ? 12.253 -1.645 -5.669 1.00 85.62 105 GLY A CA 1
ATOM 849 C C . GLY A 1 105 ? 13.278 -0.551 -5.938 1.00 85.62 105 GLY A C 1
ATOM 850 O O . GLY A 1 105 ? 12.938 0.534 -6.411 1.00 85.62 105 GLY A O 1
ATOM 851 N N . ARG A 1 106 ? 14.561 -0.887 -5.773 1.00 87.00 106 ARG A N 1
ATOM 852 C CA . ARG A 1 106 ? 15.670 -0.001 -6.136 1.00 87.00 106 ARG A CA 1
ATOM 853 C C . ARG A 1 106 ? 15.675 0.358 -7.626 1.00 87.00 106 ARG A C 1
ATOM 855 O O . ARG A 1 106 ? 15.852 1.528 -7.948 1.00 87.00 106 ARG A O 1
ATOM 862 N N . ALA A 1 107 ? 15.472 -0.604 -8.527 1.00 84.06 107 ALA A N 1
ATOM 863 C CA . ALA A 1 107 ? 15.458 -0.349 -9.971 1.00 84.06 107 ALA A CA 1
ATOM 864 C C . ALA A 1 107 ? 14.365 0.659 -10.365 1.00 84.06 107 ALA A C 1
ATOM 866 O O . ALA A 1 107 ? 14.631 1.609 -11.102 1.00 84.06 107 ALA A O 1
ATOM 867 N N . VAL A 1 108 ? 13.158 0.510 -9.809 1.00 81.38 108 VAL A N 1
ATOM 868 C CA . VAL A 1 108 ? 12.034 1.428 -10.049 1.00 81.38 108 VAL A CA 1
ATOM 869 C C . VAL A 1 108 ? 12.351 2.839 -9.558 1.00 81.38 108 VAL A C 1
ATOM 871 O O . VAL A 1 108 ? 12.083 3.806 -10.270 1.00 81.38 108 VAL A O 1
ATOM 874 N N . LEU A 1 109 ? 12.946 2.972 -8.372 1.00 80.69 109 LEU A N 1
ATOM 875 C CA . LEU A 1 109 ? 13.307 4.274 -7.809 1.00 80.69 109 LEU A CA 1
ATOM 876 C C . LEU A 1 109 ? 14.397 4.966 -8.639 1.00 80.69 109 LEU A C 1
ATOM 878 O O . LEU A 1 109 ? 14.228 6.126 -9.013 1.00 80.69 109 LEU A O 1
ATOM 882 N N . MET A 1 110 ? 15.454 4.238 -9.013 1.00 81.12 110 MET A N 1
ATOM 883 C CA . MET A 1 110 ? 16.546 4.765 -9.842 1.00 81.12 110 MET A CA 1
ATOM 884 C C . MET A 1 110 ? 16.065 5.211 -11.227 1.00 81.12 110 MET A C 1
ATOM 886 O O . MET A 1 110 ? 16.481 6.256 -11.721 1.00 81.12 110 MET A O 1
ATOM 890 N N . ARG A 1 111 ? 15.141 4.459 -11.838 1.00 74.50 111 ARG A N 1
ATOM 891 C CA . ARG A 1 111 ? 14.586 4.776 -13.161 1.00 74.50 111 ARG A CA 1
ATOM 892 C C . ARG A 1 111 ? 13.761 6.055 -13.169 1.00 74.50 111 ARG A C 1
ATOM 894 O O . ARG A 1 111 ? 13.685 6.739 -14.182 1.00 74.50 111 ARG A O 1
ATOM 901 N N . THR A 1 112 ? 13.119 6.391 -12.055 1.00 70.25 112 THR A N 1
ATOM 902 C CA . THR A 1 112 ? 12.183 7.523 -12.016 1.00 70.25 112 THR A CA 1
ATOM 903 C C . THR A 1 112 ? 12.844 8.897 -12.068 1.00 70.25 112 THR A C 1
ATOM 905 O O . THR A 1 112 ? 12.147 9.900 -11.967 1.00 70.25 112 THR A O 1
ATOM 908 N N . GLY A 1 113 ? 14.163 8.953 -12.288 1.00 54.09 113 GLY A N 1
ATOM 909 C CA . GLY A 1 113 ? 14.847 10.129 -12.830 1.00 54.09 113 GLY A CA 1
ATOM 910 C C . GLY A 1 113 ? 14.987 11.302 -11.865 1.00 54.09 113 GLY A C 1
ATOM 911 O O . GLY A 1 113 ? 15.660 12.276 -12.182 1.00 54.09 113 GLY A O 1
ATOM 912 N N . ASN A 1 114 ? 14.438 11.198 -10.656 1.00 58.56 114 ASN A N 1
ATOM 913 C CA . ASN A 1 114 ? 14.647 12.155 -9.576 1.00 58.56 114 ASN A CA 1
ATOM 914 C C . ASN A 1 114 ? 15.974 11.876 -8.857 1.00 58.56 114 ASN A C 1
ATOM 916 O O . ASN A 1 114 ? 16.015 11.685 -7.645 1.00 58.56 114 ASN A O 1
ATOM 920 N N . THR A 1 115 ? 17.059 11.821 -9.632 1.00 58.53 115 THR A N 1
ATOM 921 C CA . THR A 1 115 ? 18.425 11.535 -9.163 1.00 58.53 115 THR A CA 1
ATOM 922 C C . THR A 1 115 ? 18.983 12.636 -8.260 1.00 58.53 115 THR A C 1
ATOM 924 O O . THR A 1 115 ? 19.932 12.393 -7.518 1.00 58.53 115 THR A O 1
ATOM 927 N N . HIS A 1 116 ? 18.375 13.827 -8.264 1.00 73.38 116 HIS A N 1
ATOM 928 C CA . HIS A 1 116 ? 18.676 14.870 -7.292 1.00 73.38 116 HIS A CA 1
ATOM 929 C C . HIS A 1 116 ? 18.159 14.500 -5.897 1.00 73.38 116 HIS A C 1
ATOM 931 O O . HIS A 1 116 ? 16.989 14.162 -5.709 1.00 73.38 116 HIS A O 1
ATOM 937 N N . VAL A 1 117 ? 19.043 14.627 -4.902 1.00 74.56 117 VAL A N 1
ATOM 938 C CA . VAL A 1 117 ? 18.764 14.348 -3.483 1.00 74.56 117 VAL A CA 1
ATOM 939 C C . VAL A 1 117 ? 17.494 15.063 -3.006 1.00 74.56 117 VAL A C 1
ATOM 941 O O . VAL A 1 117 ? 16.659 14.449 -2.345 1.00 74.56 117 VAL A O 1
ATOM 944 N N . GLU A 1 118 ? 17.309 16.323 -3.396 1.00 72.75 118 GLU A N 1
ATOM 945 C CA . GLU A 1 118 ? 16.142 17.144 -3.046 1.00 72.75 118 GLU A CA 1
ATOM 946 C C . GLU A 1 118 ? 14.835 16.528 -3.565 1.00 72.75 118 GLU A C 1
ATOM 948 O O . GLU A 1 118 ? 13.899 16.314 -2.793 1.00 72.75 118 GLU A O 1
ATOM 953 N N . ASN A 1 119 ? 14.814 16.106 -4.831 1.00 79.62 119 ASN A N 1
ATOM 954 C CA . ASN A 1 119 ? 13.649 15.460 -5.434 1.00 79.62 119 ASN A CA 1
ATOM 955 C C . ASN A 1 119 ? 13.356 14.098 -4.790 1.00 79.62 119 ASN A C 1
ATOM 957 O O . ASN A 1 119 ? 12.196 13.698 -4.667 1.00 79.62 119 ASN A O 1
ATOM 961 N N . SER A 1 120 ? 14.399 13.373 -4.373 1.00 80.62 120 SER A N 1
ATOM 962 C CA . SER A 1 120 ? 14.235 12.101 -3.670 1.00 80.62 120 SER A CA 1
ATOM 963 C C . SER A 1 120 ? 13.573 12.301 -2.303 1.00 80.62 120 SER A C 1
ATOM 965 O O . SER A 1 120 ? 12.622 11.591 -1.977 1.00 80.62 120 SER A O 1
ATOM 967 N N . ARG A 1 121 ? 13.991 13.323 -1.541 1.00 83.50 121 ARG A N 1
ATOM 968 C CA . ARG A 1 121 ? 13.408 13.659 -0.236 1.00 83.50 121 ARG A CA 1
ATOM 969 C C . ARG A 1 121 ? 11.923 13.967 -0.374 1.00 83.50 121 ARG A C 1
ATOM 971 O O . ARG A 1 121 ? 11.110 13.412 0.364 1.00 83.50 121 ARG A O 1
ATOM 978 N N . ASP A 1 122 ? 11.580 14.819 -1.331 1.00 85.44 122 ASP A N 1
ATOM 979 C CA . ASP A 1 122 ? 10.204 15.254 -1.543 1.00 85.44 122 ASP A CA 1
ATOM 980 C C . ASP A 1 122 ? 9.325 14.088 -2.033 1.00 85.44 122 ASP A C 1
ATOM 982 O O . ASP A 1 122 ? 8.181 13.957 -1.602 1.00 85.44 122 ASP A O 1
ATOM 986 N N . CYS A 1 123 ? 9.873 13.163 -2.831 1.00 83.56 123 CYS A N 1
ATOM 987 C CA . CYS A 1 123 ? 9.195 11.926 -3.234 1.00 83.56 123 CYS A CA 1
ATOM 988 C C . CYS A 1 123 ? 8.829 11.034 -2.031 1.00 83.56 123 CYS A C 1
ATOM 990 O O . CYS A 1 123 ? 7.684 10.582 -1.907 1.00 83.56 123 CYS A O 1
ATOM 992 N N . TYR A 1 124 ? 9.773 10.798 -1.112 1.00 86.81 124 TYR A N 1
ATOM 993 C CA . TYR A 1 124 ? 9.511 9.975 0.074 1.00 86.81 124 TYR A CA 1
ATOM 994 C C . TYR A 1 124 ? 8.566 10.665 1.048 1.00 86.81 124 TYR A C 1
ATOM 996 O O . TYR A 1 124 ? 7.637 10.029 1.547 1.00 86.81 124 TYR A O 1
ATOM 1004 N N . LEU A 1 125 ? 8.741 11.969 1.265 1.00 88.69 125 LEU A N 1
ATOM 1005 C CA . LEU A 1 125 ? 7.837 12.734 2.112 1.00 88.69 125 LEU A CA 1
ATOM 1006 C C . LEU A 1 125 ? 6.415 12.736 1.537 1.00 88.69 125 LEU A C 1
ATOM 1008 O O . LEU A 1 125 ? 5.466 12.463 2.268 1.00 88.69 125 LEU A O 1
ATOM 1012 N N . SER A 1 126 ? 6.265 12.938 0.223 1.00 88.56 126 SER A N 1
ATOM 1013 C CA . SER A 1 126 ? 4.976 12.820 -0.468 1.00 88.56 126 SER A CA 1
ATOM 1014 C C . SER A 1 126 ? 4.367 11.437 -0.259 1.00 88.56 126 SER A C 1
ATOM 1016 O O . SER A 1 126 ? 3.179 11.334 0.021 1.00 88.56 126 SER A O 1
ATOM 1018 N N . THR A 1 127 ? 5.167 10.368 -0.329 1.00 90.69 127 THR A N 1
ATOM 1019 C CA . THR A 1 127 ? 4.683 8.996 -0.104 1.00 90.69 127 THR A CA 1
ATOM 1020 C C . THR A 1 127 ? 4.119 8.817 1.306 1.00 90.69 127 THR A C 1
ATOM 1022 O O . THR A 1 127 ? 3.010 8.308 1.461 1.00 90.69 127 THR A O 1
ATOM 1025 N N . VAL A 1 128 ? 4.825 9.295 2.334 1.00 91.69 128 VAL A N 1
ATOM 1026 C CA . VAL A 1 128 ? 4.339 9.248 3.724 1.00 91.69 128 VAL A CA 1
ATOM 1027 C C . VAL A 1 128 ? 3.069 10.089 3.900 1.00 91.69 128 VAL A C 1
ATOM 1029 O O . VAL A 1 128 ? 2.134 9.656 4.573 1.00 91.69 128 VAL A O 1
ATOM 1032 N N . LEU A 1 129 ? 2.989 11.260 3.259 1.00 91.88 129 LEU A N 1
ATOM 1033 C CA . LEU A 1 129 ? 1.792 12.106 3.284 1.00 91.88 129 LEU A CA 1
ATOM 1034 C C . LEU A 1 129 ? 0.588 11.438 2.601 1.00 91.88 129 LEU A C 1
ATOM 1036 O O . LEU A 1 129 ? -0.518 11.512 3.137 1.00 91.88 129 LEU A O 1
ATOM 1040 N N . HIS A 1 130 ? 0.789 10.739 1.480 1.00 90.69 130 HIS A N 1
ATOM 1041 C CA . HIS A 1 130 ? -0.264 9.953 0.830 1.00 90.69 130 HIS A CA 1
ATOM 1042 C C . HIS A 1 130 ? -0.767 8.831 1.747 1.00 90.69 130 HIS A C 1
ATOM 1044 O O . HIS A 1 130 ? -1.972 8.682 1.932 1.00 90.69 130 HIS A O 1
ATOM 1050 N N . ILE A 1 131 ? 0.142 8.092 2.392 1.00 92.06 131 ILE A N 1
ATOM 1051 C CA . ILE A 1 131 ? -0.217 7.022 3.336 1.00 92.06 131 ILE A CA 1
ATOM 1052 C C . ILE A 1 131 ? -1.004 7.581 4.527 1.00 92.06 131 ILE A C 1
ATOM 1054 O O . ILE A 1 131 ? -2.034 7.026 4.910 1.00 92.06 131 ILE A O 1
ATOM 1058 N N . LYS A 1 132 ? -0.566 8.711 5.095 1.00 93.69 132 LYS A N 1
ATOM 1059 C CA . LYS A 1 132 ? -1.312 9.421 6.144 1.00 93.69 132 LYS A CA 1
ATOM 1060 C C . LYS A 1 132 ? -2.738 9.725 5.690 1.00 93.69 132 LYS A C 1
ATOM 1062 O O . LYS A 1 132 ? -3.691 9.460 6.422 1.00 93.69 132 LYS A O 1
ATOM 1067 N N . LEU A 1 133 ? -2.881 10.259 4.481 1.00 92.75 133 LEU A N 1
ATOM 1068 C CA . LEU A 1 133 ? -4.172 10.633 3.925 1.00 92.75 133 LEU A CA 1
ATOM 1069 C C . LEU A 1 133 ? -5.087 9.416 3.756 1.00 92.75 133 LEU A C 1
ATOM 1071 O O . LEU A 1 133 ? -6.267 9.521 4.087 1.00 92.75 133 LEU A O 1
ATOM 1075 N N . TRP A 1 134 ? -4.561 8.250 3.366 1.00 89.94 134 TRP A N 1
ATOM 1076 C CA . TRP A 1 134 ? -5.333 7.000 3.295 1.00 89.94 134 TRP A CA 1
ATOM 1077 C C . TRP A 1 134 ? -5.940 6.589 4.644 1.00 89.94 134 TRP A C 1
ATOM 1079 O O . TRP A 1 134 ? -7.050 6.065 4.680 1.00 89.94 134 TRP A O 1
ATOM 1089 N N . TYR A 1 135 ? -5.257 6.854 5.761 1.00 92.25 135 TYR A N 1
ATOM 1090 C CA . TYR A 1 135 ? -5.779 6.543 7.096 1.00 92.25 135 TYR A CA 1
ATOM 1091 C C . TYR A 1 135 ? -6.740 7.593 7.655 1.00 92.25 135 TYR A C 1
ATOM 1093 O O . TYR A 1 135 ? -7.543 7.288 8.538 1.00 92.25 135 TYR A O 1
ATOM 1101 N N . GLU A 1 136 ? -6.672 8.834 7.182 1.00 92.62 136 GLU A N 1
ATOM 1102 C CA . GLU A 1 136 ? -7.543 9.911 7.661 1.00 92.62 136 GLU A CA 1
ATOM 1103 C C . GLU A 1 136 ? -8.847 9.984 6.864 1.00 92.62 136 GLU A C 1
ATOM 1105 O O . GLU A 1 136 ? -9.932 10.120 7.439 1.00 92.62 136 GLU A O 1
ATOM 1110 N N . SER A 1 137 ? -8.756 9.814 5.550 1.00 92.50 137 SER A N 1
ATOM 1111 C CA . SER A 1 137 ? -9.887 9.894 4.631 1.00 92.50 137 SER A CA 1
ATOM 1112 C C . SER A 1 137 ? -10.605 8.554 4.475 1.00 92.50 137 SER A C 1
ATOM 1114 O O . SER A 1 137 ? -10.102 7.495 4.851 1.00 92.50 137 SER A O 1
ATOM 1116 N N . ASP A 1 138 ? -11.858 8.594 4.037 1.00 88.31 138 ASP A N 1
ATOM 1117 C CA . ASP A 1 138 ? -12.522 7.391 3.540 1.00 88.31 138 ASP A CA 1
ATOM 1118 C C . ASP A 1 138 ? -11.971 7.100 2.141 1.00 88.31 138 ASP A C 1
ATOM 1120 O O . ASP A 1 138 ? -11.789 8.030 1.369 1.00 88.31 138 ASP A O 1
ATOM 1124 N N . PHE A 1 139 ? -11.640 5.854 1.830 1.00 84.25 139 PHE A N 1
ATOM 1125 C CA . PHE A 1 139 ? -11.175 5.439 0.503 1.00 84.25 139 PHE A CA 1
ATOM 1126 C C . PHE A 1 139 ? -12.149 4.466 -0.175 1.00 84.25 139 PHE A C 1
ATOM 1128 O O . PHE A 1 139 ? -11.872 3.986 -1.274 1.00 84.25 139 PHE A O 1
ATOM 1135 N N . ILE A 1 140 ? -13.273 4.163 0.482 1.00 84.25 140 ILE A N 1
ATOM 1136 C CA . ILE A 1 140 ? -14.352 3.335 -0.056 1.00 84.25 140 ILE A CA 1
ATOM 1137 C C . ILE A 1 140 ? -15.177 4.170 -1.037 1.00 84.25 140 ILE A C 1
ATOM 1139 O O . ILE A 1 140 ? -15.426 3.740 -2.165 1.00 84.25 140 ILE A O 1
ATOM 1143 N N . ASP A 1 141 ? -15.566 5.378 -0.625 1.00 86.75 141 ASP A N 1
ATOM 1144 C CA . ASP A 1 141 ? -16.255 6.322 -1.497 1.00 86.75 141 ASP A CA 1
ATOM 1145 C C . ASP A 1 141 ? -15.279 6.937 -2.511 1.00 86.75 141 ASP A C 1
ATOM 1147 O O . ASP A 1 141 ? -14.278 7.554 -2.166 1.00 86.75 141 ASP A O 1
ATOM 1151 N N . LYS A 1 142 ? -15.586 6.786 -3.801 1.00 82.56 142 LYS A N 1
ATOM 1152 C CA . LYS A 1 142 ? -14.753 7.270 -4.912 1.00 82.56 142 LYS A CA 1
ATOM 1153 C C . LYS A 1 142 ? -14.678 8.793 -4.984 1.00 82.56 142 LYS A C 1
ATOM 1155 O O . LYS A 1 142 ? -13.744 9.317 -5.590 1.00 82.56 142 LYS A O 1
ATOM 1160 N N . ALA A 1 143 ? -15.659 9.493 -4.417 1.00 87.62 143 ALA A N 1
ATOM 1161 C CA . ALA A 1 143 ? -15.699 10.950 -4.422 1.00 87.62 143 ALA A CA 1
ATOM 1162 C C . ALA A 1 143 ? -14.676 11.571 -3.458 1.00 87.62 143 ALA A C 1
ATOM 1164 O O . ALA A 1 143 ? -14.369 12.759 -3.563 1.00 87.62 143 ALA A O 1
ATOM 1165 N N . THR A 1 144 ? -14.131 10.788 -2.529 1.00 88.31 144 THR A N 1
ATOM 1166 C CA . THR A 1 144 ? -13.243 11.296 -1.491 1.00 88.31 144 THR A CA 1
ATOM 1167 C C . THR A 1 144 ? -11.813 11.473 -1.992 1.00 88.31 144 THR A C 1
ATOM 1169 O O . THR A 1 144 ? -11.335 10.805 -2.913 1.00 88.31 144 THR A O 1
ATOM 1172 N N . ILE A 1 145 ? -11.082 12.343 -1.297 1.00 90.25 145 ILE A N 1
ATOM 1173 C CA . ILE A 1 145 ? -9.662 12.587 -1.557 1.00 90.25 145 ILE A CA 1
ATOM 1174 C C . ILE A 1 145 ? -8.848 11.290 -1.377 1.00 90.25 145 ILE A C 1
ATOM 1176 O O . ILE A 1 145 ? -7.961 11.004 -2.172 1.00 90.25 145 ILE A O 1
ATOM 1180 N N . GLY A 1 146 ? -9.177 10.457 -0.385 1.00 87.19 146 GLY A N 1
ATOM 1181 C CA . GLY A 1 146 ? -8.474 9.196 -0.130 1.00 87.19 146 GLY A CA 1
ATOM 1182 C C . GLY A 1 146 ? -8.494 8.237 -1.301 1.00 87.19 146 GLY A C 1
ATOM 1183 O O . GLY A 1 146 ? -7.454 7.712 -1.700 1.00 87.19 146 GLY A O 1
ATOM 1184 N N . ALA A 1 147 ? -9.678 8.038 -1.876 1.00 85.69 147 ALA A N 1
ATOM 1185 C CA . ALA A 1 147 ? -9.829 7.183 -3.035 1.00 85.69 147 ALA A CA 1
ATOM 1186 C C . ALA A 1 147 ? -9.053 7.761 -4.228 1.00 85.69 147 ALA A C 1
ATOM 1188 O O . ALA A 1 147 ? -8.277 7.042 -4.858 1.00 85.69 147 ALA A O 1
ATOM 1189 N N . GLN A 1 148 ? -9.190 9.066 -4.497 1.00 88.38 148 GLN A N 1
ATOM 1190 C CA . GLN A 1 148 ? -8.470 9.767 -5.572 1.00 88.38 148 GLN A CA 1
ATOM 1191 C C . GLN A 1 148 ? -6.949 9.604 -5.475 1.00 88.38 148 GLN A C 1
ATOM 1193 O O . GLN A 1 148 ? -6.295 9.341 -6.483 1.00 88.38 148 GLN A O 1
ATOM 1198 N N . GLU A 1 149 ? -6.390 9.678 -4.271 1.00 88.81 149 GLU A N 1
ATOM 1199 C CA . GLU A 1 149 ? -4.962 9.473 -4.029 1.00 88.81 149 GLU A CA 1
ATOM 1200 C C . GLU A 1 149 ? -4.513 8.046 -4.354 1.00 88.81 149 GLU A C 1
ATOM 1202 O O . GLU A 1 149 ? -3.506 7.848 -5.039 1.00 88.81 149 GLU A O 1
ATOM 1207 N N . ILE A 1 150 ? -5.282 7.039 -3.927 1.00 86.12 150 ILE A N 1
ATOM 1208 C CA . ILE A 1 150 ? -5.013 5.635 -4.274 1.00 86.12 150 ILE A CA 1
ATOM 1209 C C . ILE A 1 150 ? -5.059 5.449 -5.797 1.00 86.12 150 ILE A C 1
ATOM 1211 O O . ILE A 1 150 ? -4.161 4.827 -6.373 1.00 86.12 150 ILE A O 1
ATOM 1215 N N . TYR A 1 151 ? -6.060 6.023 -6.474 1.00 84.75 151 TYR A N 1
ATOM 1216 C CA . TYR A 1 151 ? -6.150 5.994 -7.937 1.00 84.75 151 TYR A CA 1
ATOM 1217 C C . TYR A 1 151 ? -4.949 6.672 -8.599 1.00 84.75 151 TYR A C 1
ATOM 1219 O O . TYR A 1 151 ? -4.383 6.131 -9.550 1.00 84.75 151 TYR A O 1
ATOM 1227 N N . GLY A 1 152 ? -4.530 7.829 -8.088 1.00 86.50 152 GLY A N 1
ATOM 1228 C CA . GLY A 1 152 ? -3.366 8.561 -8.573 1.00 86.50 152 GLY A CA 1
ATOM 12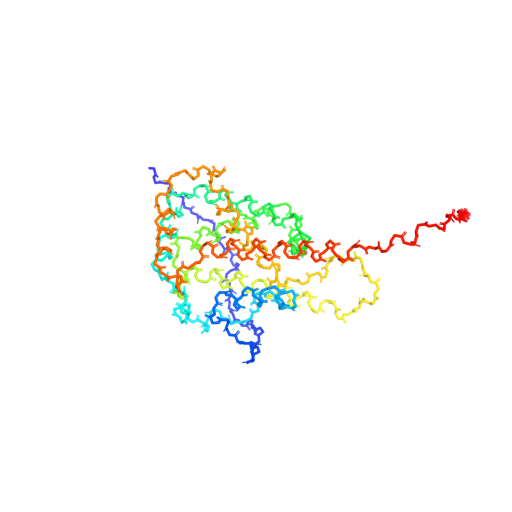29 C C . GLY A 1 152 ? -2.085 7.733 -8.477 1.00 86.50 152 GLY A C 1
ATOM 1230 O O . GLY A 1 152 ? -1.319 7.670 -9.440 1.00 86.50 152 GLY A O 1
ATOM 1231 N N . VAL A 1 153 ? -1.865 7.043 -7.355 1.00 86.19 153 VAL A N 1
ATOM 1232 C CA . VAL A 1 153 ? -0.708 6.151 -7.170 1.00 86.19 153 VAL A CA 1
ATOM 1233 C C . VAL A 1 153 ? -0.747 4.971 -8.144 1.00 86.19 153 VAL A C 1
ATOM 1235 O O . VAL A 1 153 ? 0.239 4.743 -8.847 1.00 86.19 153 VAL A O 1
ATOM 1238 N N . ARG A 1 154 ? -1.891 4.289 -8.284 1.00 85.56 154 ARG A N 1
ATOM 1239 C CA . ARG A 1 154 ? -2.041 3.185 -9.254 1.00 85.56 154 ARG A CA 1
ATOM 1240 C C . ARG A 1 154 ? -1.783 3.639 -10.691 1.00 85.56 154 ARG A C 1
ATOM 1242 O O . ARG A 1 154 ? -1.094 2.962 -11.451 1.00 85.56 154 ARG A O 1
ATOM 1249 N N . ASN A 1 155 ? -2.276 4.819 -11.064 1.00 83.75 155 ASN A N 1
ATOM 1250 C CA . ASN A 1 155 ? -2.035 5.386 -12.390 1.00 83.75 155 ASN A CA 1
ATOM 1251 C C . ASN A 1 155 ? -0.545 5.671 -12.629 1.00 83.75 155 ASN A C 1
ATOM 1253 O O . ASN A 1 155 ? -0.043 5.412 -13.723 1.00 83.75 155 ASN A O 1
ATOM 1257 N N . LYS A 1 156 ? 0.184 6.154 -11.613 1.00 83.56 156 LYS A N 1
ATOM 1258 C CA . LYS A 1 156 ? 1.640 6.363 -11.703 1.00 83.56 156 LYS A CA 1
ATOM 1259 C C . LYS A 1 156 ? 2.389 5.049 -11.915 1.00 83.56 156 LYS A C 1
ATOM 1261 O O . LYS A 1 156 ? 3.342 5.029 -12.692 1.00 83.56 156 LYS A O 1
ATOM 1266 N N . HIS A 1 157 ? 1.981 3.965 -11.259 1.00 83.31 157 HIS A N 1
ATOM 1267 C CA . HIS A 1 157 ? 2.589 2.648 -11.466 1.00 83.31 157 HIS A CA 1
ATOM 1268 C C . HIS A 1 157 ? 2.319 2.115 -12.878 1.00 83.31 157 HIS A C 1
ATOM 1270 O O . HIS A 1 157 ? 3.265 1.777 -13.590 1.00 83.31 157 HIS A O 1
ATOM 1276 N N . ALA A 1 158 ? 1.063 2.165 -13.333 1.00 81.06 158 ALA A N 1
ATOM 1277 C CA . ALA A 1 158 ? 0.681 1.727 -14.675 1.00 81.06 158 ALA A CA 1
ATOM 1278 C C . ALA A 1 158 ? 1.367 2.542 -15.791 1.00 81.06 158 ALA A C 1
ATOM 1280 O O . ALA A 1 158 ? 1.740 2.002 -16.833 1.00 81.06 158 ALA A O 1
ATOM 1281 N N . PHE A 1 159 ? 1.555 3.852 -15.591 1.00 78.62 159 PHE A N 1
ATOM 1282 C CA . PHE A 1 159 ? 2.260 4.707 -16.551 1.00 78.62 159 PHE A CA 1
ATOM 1283 C C . PHE A 1 159 ? 3.738 4.320 -16.688 1.00 78.62 159 PHE A C 1
ATOM 1285 O O . PHE A 1 159 ? 4.246 4.199 -17.804 1.00 78.62 159 PHE A O 1
ATOM 1292 N N . LYS A 1 160 ? 4.420 4.074 -15.561 1.00 73.88 160 LYS A N 1
ATOM 1293 C CA . LYS A 1 160 ? 5.840 3.685 -15.549 1.00 73.88 160 LYS A CA 1
ATOM 1294 C C . LYS A 1 160 ? 6.078 2.352 -16.252 1.00 73.88 160 LYS A C 1
ATOM 1296 O O . LYS A 1 160 ? 7.092 2.194 -16.926 1.00 73.88 160 LYS A O 1
ATOM 1301 N N . GLU A 1 161 ? 5.136 1.422 -16.147 1.00 72.94 161 GLU A N 1
ATOM 1302 C CA . GLU A 1 161 ? 5.227 0.146 -16.852 1.00 72.94 161 GLU A CA 1
ATOM 1303 C C . GLU A 1 161 ? 5.139 0.295 -18.376 1.00 72.94 161 GLU A C 1
ATOM 1305 O O . GLU A 1 161 ? 5.903 -0.332 -19.117 1.00 72.94 161 GLU A O 1
ATOM 1310 N N . LYS A 1 162 ? 4.250 1.165 -18.867 1.00 73.19 162 LYS A N 1
ATOM 1311 C CA . LYS A 1 162 ? 4.148 1.436 -20.306 1.00 73.19 162 LYS A CA 1
ATOM 1312 C C . LYS A 1 162 ? 5.422 2.059 -20.860 1.00 73.19 162 LYS A C 1
ATOM 1314 O O . LYS A 1 162 ? 5.884 1.620 -21.909 1.00 73.19 162 LYS A O 1
ATOM 1319 N N . ALA A 1 163 ? 6.001 3.019 -20.137 1.00 71.12 163 ALA A N 1
ATOM 1320 C CA . ALA A 1 163 ? 7.270 3.637 -20.515 1.00 71.12 163 ALA A CA 1
ATOM 1321 C C . ALA A 1 163 ? 8.411 2.602 -20.582 1.00 71.12 163 ALA A C 1
ATOM 1323 O O . ALA A 1 163 ? 9.190 2.594 -21.534 1.00 71.12 163 ALA A O 1
ATOM 1324 N N . ALA A 1 164 ? 8.460 1.668 -19.623 1.00 68.31 164 ALA A N 1
ATOM 1325 C CA . ALA A 1 164 ? 9.430 0.569 -19.633 1.00 68.31 164 ALA A CA 1
ATOM 1326 C C . ALA A 1 164 ? 9.260 -0.377 -20.830 1.00 68.31 164 ALA A C 1
ATOM 1328 O O . ALA A 1 164 ? 10.250 -0.857 -21.382 1.00 68.31 164 ALA A O 1
ATOM 1329 N N . SER A 1 165 ? 8.019 -0.607 -21.260 1.00 69.00 165 SER A N 1
ATOM 1330 C CA . SER A 1 165 ? 7.703 -1.499 -22.381 1.00 69.00 165 SER A CA 1
ATOM 1331 C C . SER A 1 165 ? 7.982 -0.874 -23.754 1.00 69.00 165 SER A C 1
ATOM 1333 O O . SER A 1 165 ? 8.301 -1.597 -24.697 1.00 69.00 165 SER A O 1
ATOM 1335 N N . SER A 1 166 ? 7.860 0.451 -23.896 1.00 67.75 166 SER A N 1
ATOM 1336 C CA . SER A 1 166 ? 8.124 1.145 -25.166 1.00 67.75 166 SER A CA 1
ATOM 1337 C C . SER A 1 166 ? 9.613 1.283 -25.479 1.00 67.75 166 SER A C 1
ATOM 1339 O O . SER A 1 166 ? 9.997 1.173 -26.639 1.00 67.75 166 SER A O 1
ATOM 1341 N N . GLU A 1 167 ? 10.455 1.478 -24.463 1.00 62.81 167 GLU A N 1
ATOM 1342 C CA . GLU A 1 167 ? 11.905 1.642 -24.650 1.00 62.81 167 GLU A CA 1
ATOM 1343 C C . GLU A 1 167 ? 12.609 0.325 -25.013 1.00 62.81 167 GLU A C 1
ATOM 1345 O O . GLU A 1 167 ? 13.545 0.324 -25.806 1.00 62.81 167 GLU A O 1
ATOM 1350 N N . GLY A 1 168 ? 12.119 -0.818 -24.518 1.00 55.94 168 GLY A N 1
ATOM 1351 C CA . GLY A 1 168 ? 12.702 -2.138 -24.801 1.00 55.94 168 GLY A CA 1
ATOM 1352 C C . GLY A 1 168 ? 12.519 -2.647 -26.240 1.00 55.94 168 GLY A C 1
ATOM 1353 O O . GLY A 1 168 ? 13.027 -3.712 -26.574 1.00 55.94 168 GLY A O 1
ATOM 1354 N N . ARG A 1 169 ? 11.794 -1.925 -27.107 1.00 53.53 169 ARG A N 1
ATOM 1355 C CA . ARG A 1 169 ? 11.506 -2.358 -28.488 1.00 53.53 169 ARG A CA 1
ATOM 1356 C C . ARG A 1 169 ? 12.446 -1.797 -29.555 1.00 53.53 169 ARG A C 1
ATOM 1358 O O . ARG A 1 169 ? 12.396 -2.288 -30.676 1.00 53.53 169 ARG A O 1
ATOM 1365 N N . GLN A 1 170 ? 13.280 -0.802 -29.243 1.00 51.91 170 GLN A N 1
ATOM 1366 C CA . GLN A 1 170 ? 14.136 -0.147 -30.248 1.00 51.91 170 GLN A CA 1
ATOM 1367 C C . GLN A 1 170 ? 15.598 -0.615 -30.281 1.00 51.91 170 GLN A C 1
ATOM 1369 O O . GLN A 1 170 ? 16.351 -0.154 -31.133 1.00 51.91 170 GLN A O 1
ATOM 1374 N N . GLY A 1 171 ? 15.981 -1.605 -29.473 1.00 50.41 171 GLY A N 1
ATOM 1375 C CA . GLY A 1 171 ? 17.211 -2.362 -29.709 1.00 50.41 171 GLY A CA 1
ATOM 1376 C C . GLY A 1 171 ? 17.901 -2.817 -28.434 1.00 50.41 171 GLY A C 1
ATOM 1377 O O . GLY A 1 171 ? 18.525 -2.009 -27.761 1.00 50.41 171 GLY A O 1
ATOM 1378 N N . SER A 1 172 ? 17.843 -4.114 -28.132 1.00 44.66 172 SER A N 1
ATOM 1379 C CA . SER A 1 172 ? 18.888 -4.790 -27.350 1.00 44.66 172 SER A CA 1
ATOM 1380 C C . SER A 1 172 ? 18.663 -6.303 -27.311 1.00 44.66 172 SER A C 1
ATOM 1382 O O . SER A 1 172 ? 18.010 -6.851 -26.432 1.00 44.66 172 SER A O 1
ATOM 1384 N N . GLU A 1 173 ? 19.297 -7.006 -28.245 1.00 51.47 173 GLU A N 1
ATOM 1385 C CA . GLU A 1 173 ? 19.542 -8.450 -28.141 1.00 51.47 173 GLU A CA 1
ATOM 1386 C C . GLU A 1 173 ? 20.801 -8.747 -27.287 1.00 51.47 173 GLU A C 1
ATOM 1388 O O . GLU A 1 173 ? 21.259 -9.881 -27.226 1.00 51.47 173 GLU A O 1
ATOM 1393 N N . GLN A 1 174 ? 21.405 -7.742 -26.623 1.00 46.03 174 GLN A N 1
ATOM 1394 C CA . GLN A 1 174 ? 22.809 -7.858 -26.195 1.00 46.03 174 GLN A CA 1
ATOM 1395 C C . GLN A 1 174 ? 23.199 -7.329 -24.804 1.00 46.03 174 GLN A C 1
ATOM 1397 O O . GLN A 1 174 ? 24.388 -7.171 -24.544 1.00 46.03 174 GLN A O 1
ATOM 1402 N N . LEU A 1 175 ? 22.275 -7.110 -23.863 1.00 47.69 175 LEU A N 1
ATOM 1403 C CA . LEU A 1 175 ? 22.660 -6.769 -22.479 1.00 47.69 175 LEU A CA 1
ATOM 1404 C C . LEU A 1 175 ? 21.877 -7.581 -21.445 1.00 47.69 175 LEU A C 1
ATOM 1406 O O . LEU A 1 175 ? 20.971 -7.099 -20.777 1.00 47.69 175 LEU A O 1
ATOM 1410 N N . GLN A 1 176 ? 22.309 -8.826 -21.252 1.00 47.00 176 GLN A N 1
ATOM 1411 C CA . GLN A 1 176 ? 21.815 -9.745 -20.218 1.00 47.00 176 GLN A CA 1
ATOM 1412 C C . GLN A 1 176 ? 22.305 -9.393 -18.791 1.00 47.00 176 GLN A C 1
ATOM 1414 O O . GLN A 1 176 ? 22.242 -10.218 -17.884 1.00 47.00 176 GLN A O 1
ATOM 1419 N N . GLY A 1 177 ? 22.796 -8.167 -18.577 1.00 55.69 177 GLY A N 1
ATOM 1420 C CA . GLY A 1 177 ? 23.333 -7.695 -17.296 1.00 55.69 177 GLY A CA 1
ATOM 1421 C C . GLY A 1 177 ? 22.814 -6.331 -16.839 1.00 55.69 177 GLY A C 1
ATOM 1422 O O . GLY A 1 177 ? 23.168 -5.904 -15.741 1.00 55.69 177 GLY A O 1
ATOM 1423 N N . ASP A 1 178 ? 21.985 -5.648 -17.635 1.00 58.41 178 ASP A N 1
ATOM 1424 C CA . ASP A 1 178 ? 21.470 -4.332 -17.260 1.00 58.41 178 ASP A CA 1
ATOM 1425 C C . ASP A 1 178 ? 20.112 -4.452 -16.548 1.00 58.41 178 ASP A C 1
ATOM 1427 O O . ASP A 1 178 ? 19.081 -4.776 -17.138 1.00 58.41 178 ASP A O 1
ATOM 1431 N N . MET A 1 179 ? 20.113 -4.204 -15.235 1.00 53.84 179 MET A N 1
ATOM 1432 C CA . MET A 1 179 ? 18.911 -4.230 -14.389 1.00 53.84 179 MET A CA 1
ATOM 1433 C C . MET A 1 179 ? 17.962 -3.040 -14.641 1.00 53.84 179 MET A C 1
ATOM 1435 O O . MET A 1 179 ? 16.946 -2.917 -13.953 1.00 53.84 179 MET A O 1
ATOM 1439 N N . SER A 1 180 ? 18.263 -2.161 -15.602 1.00 56.31 180 SER A N 1
ATOM 1440 C CA . SER A 1 180 ? 17.461 -0.977 -15.949 1.00 56.31 180 SER A CA 1
ATOM 1441 C C . SER A 1 180 ? 16.063 -1.295 -16.516 1.00 56.31 180 SER A C 1
ATOM 1443 O O . SER A 1 180 ? 15.166 -0.443 -16.481 1.00 56.31 180 SER A O 1
ATOM 1445 N N . HIS A 1 181 ? 15.843 -2.532 -16.976 1.00 60.66 181 HIS A N 1
ATOM 1446 C CA . HIS A 1 181 ? 14.620 -2.956 -17.664 1.00 60.66 181 HIS A CA 1
ATOM 1447 C C . HIS A 1 181 ? 13.680 -3.855 -16.851 1.00 60.66 181 HIS A C 1
ATOM 1449 O O . HIS A 1 181 ? 12.802 -4.476 -17.440 1.00 60.66 181 HIS A O 1
ATOM 1455 N N . VAL A 1 182 ? 13.799 -3.943 -15.520 1.00 67.94 182 VAL A N 1
ATOM 1456 C CA . VAL A 1 182 ? 12.869 -4.775 -14.732 1.00 67.94 182 VAL A CA 1
ATOM 1457 C C . VAL A 1 182 ? 11.492 -4.090 -14.657 1.00 67.94 182 VAL A C 1
ATOM 1459 O O . VAL A 1 182 ? 11.366 -3.078 -13.961 1.00 67.94 182 VAL A O 1
ATOM 1462 N N . PRO A 1 183 ? 10.447 -4.597 -15.346 1.00 77.25 183 PRO A N 1
ATOM 1463 C CA . PRO A 1 183 ? 9.110 -4.029 -15.237 1.00 77.25 183 PRO A CA 1
ATOM 1464 C C . PRO A 1 183 ? 8.589 -4.208 -13.809 1.00 77.25 183 PRO A C 1
ATOM 1466 O O . PRO A 1 183 ? 8.862 -5.213 -13.147 1.00 77.25 183 PRO A O 1
ATOM 1469 N N . LEU A 1 184 ? 7.810 -3.237 -13.334 1.00 85.31 184 LEU A N 1
ATOM 1470 C CA . LEU A 1 184 ? 7.120 -3.354 -12.056 1.00 85.31 184 LEU A CA 1
ATOM 1471 C C . LEU A 1 184 ? 6.016 -4.408 -12.207 1.00 85.31 184 LEU A C 1
ATOM 1473 O O . LEU A 1 184 ? 4.971 -4.124 -12.776 1.00 85.31 184 LEU A O 1
ATOM 1477 N N . ARG A 1 185 ? 6.274 -5.636 -11.749 1.00 88.50 185 ARG A N 1
ATOM 1478 C CA . ARG A 1 185 ? 5.315 -6.754 -11.775 1.00 88.50 185 ARG A CA 1
ATOM 1479 C C . ARG A 1 185 ? 4.412 -6.747 -10.547 1.00 88.50 185 ARG A C 1
ATOM 1481 O O . ARG A 1 185 ? 4.787 -6.203 -9.504 1.00 88.50 185 ARG A O 1
ATOM 1488 N N . GLN A 1 186 ? 3.279 -7.440 -10.631 1.00 88.38 186 GLN A N 1
ATOM 1489 C CA . GLN A 1 186 ? 2.362 -7.613 -9.502 1.00 88.38 186 GLN A CA 1
ATOM 1490 C C . GLN A 1 186 ? 3.067 -8.230 -8.279 1.00 88.38 186 GLN A C 1
ATOM 1492 O O . GLN A 1 186 ? 2.863 -7.774 -7.159 1.00 88.38 186 GLN A O 1
ATOM 1497 N N . TYR A 1 187 ? 3.995 -9.167 -8.493 1.00 88.44 187 TYR A N 1
ATOM 1498 C CA . TYR A 1 187 ? 4.841 -9.717 -7.426 1.00 88.44 187 TYR A CA 1
ATOM 1499 C C . TYR A 1 187 ? 5.637 -8.637 -6.671 1.00 88.44 187 TYR A C 1
ATOM 1501 O O . TYR A 1 187 ? 5.693 -8.627 -5.443 1.00 88.44 187 TYR A O 1
ATOM 1509 N N . SER A 1 188 ? 6.219 -7.674 -7.396 1.00 89.25 188 SER A N 1
ATOM 1510 C CA . SER A 1 188 ? 6.972 -6.575 -6.775 1.00 89.25 188 SER A CA 1
ATOM 1511 C C . SER A 1 188 ? 6.057 -5.633 -5.999 1.00 89.25 188 SER A C 1
ATOM 1513 O O . SER A 1 188 ? 6.427 -5.186 -4.917 1.00 89.25 188 SER A O 1
ATOM 1515 N N . MET A 1 189 ? 4.850 -5.378 -6.511 1.00 90.38 189 MET A N 1
ATOM 1516 C CA . MET A 1 189 ? 3.831 -4.612 -5.791 1.00 90.38 189 MET A CA 1
ATOM 1517 C C . MET A 1 189 ? 3.454 -5.271 -4.466 1.00 90.38 189 MET A C 1
ATOM 1519 O O . MET A 1 189 ? 3.344 -4.582 -3.454 1.00 90.38 189 MET A O 1
ATOM 1523 N N . THR A 1 190 ? 3.328 -6.595 -4.435 1.00 90.00 190 THR A N 1
ATOM 1524 C CA . THR A 1 190 ? 3.006 -7.309 -3.199 1.00 90.00 190 THR A CA 1
ATOM 1525 C C . THR A 1 190 ? 4.152 -7.312 -2.197 1.00 90.00 190 THR A C 1
ATOM 1527 O O . THR A 1 190 ? 3.901 -7.130 -1.008 1.00 90.00 190 THR A O 1
ATOM 1530 N N . ILE A 1 191 ? 5.409 -7.402 -2.646 1.00 91.00 191 ILE A N 1
ATOM 1531 C CA . ILE A 1 191 ? 6.562 -7.191 -1.755 1.00 91.00 191 ILE A CA 1
ATOM 1532 C C . ILE A 1 191 ? 6.507 -5.791 -1.138 1.00 91.00 191 ILE A C 1
ATOM 1534 O O . ILE A 1 191 ? 6.663 -5.657 0.071 1.00 91.00 191 ILE A O 1
ATOM 1538 N N . VAL A 1 192 ? 6.241 -4.748 -1.935 1.00 91.56 192 VAL A N 1
ATOM 1539 C CA . VAL A 1 192 ? 6.114 -3.373 -1.420 1.00 91.56 192 VAL A CA 1
ATOM 1540 C C . VAL A 1 192 ? 4.985 -3.280 -0.390 1.00 91.56 192 VAL A C 1
ATOM 1542 O O . VAL A 1 192 ? 5.195 -2.754 0.701 1.00 91.56 192 VAL A O 1
ATOM 1545 N N . GLN A 1 193 ? 3.805 -3.824 -0.695 1.00 91.31 193 GLN A N 1
ATOM 1546 C CA . GLN A 1 193 ? 2.669 -3.855 0.235 1.00 91.31 193 GLN A CA 1
ATOM 1547 C C . GLN A 1 193 ? 3.020 -4.578 1.541 1.00 91.31 193 GLN A C 1
ATOM 1549 O O . GLN A 1 193 ? 2.699 -4.082 2.622 1.00 91.31 193 GLN A O 1
ATOM 1554 N N . PHE A 1 194 ? 3.729 -5.706 1.456 1.00 91.12 194 PHE A N 1
ATOM 1555 C CA . PHE A 1 194 ? 4.231 -6.423 2.622 1.00 91.12 194 PHE A CA 1
ATOM 1556 C C . PHE A 1 194 ? 5.252 -5.596 3.407 1.00 91.12 194 PHE A C 1
ATOM 1558 O O . PHE A 1 194 ? 5.176 -5.554 4.632 1.00 91.12 194 PHE A O 1
ATOM 1565 N N . CYS A 1 195 ? 6.162 -4.881 2.742 1.00 93.38 195 CYS A N 1
ATOM 1566 C CA . CYS A 1 195 ? 7.076 -3.978 3.432 1.00 93.38 195 CYS A CA 1
ATOM 1567 C C . CYS A 1 195 ? 6.300 -2.945 4.252 1.00 93.38 195 CYS A C 1
ATOM 1569 O O . CYS A 1 195 ? 6.661 -2.738 5.399 1.00 93.38 195 CYS A O 1
ATOM 1571 N N . PHE A 1 196 ? 5.239 -2.326 3.728 1.00 92.56 196 PHE A N 1
ATOM 1572 C CA . PHE A 1 196 ? 4.468 -1.305 4.455 1.00 92.56 196 PHE A CA 1
ATOM 1573 C C . PHE A 1 196 ? 3.560 -1.866 5.558 1.00 92.56 196 PHE A C 1
ATOM 1575 O O . PHE A 1 196 ? 3.535 -1.341 6.668 1.00 92.56 196 PHE A O 1
ATOM 1582 N N . VAL A 1 197 ? 2.794 -2.917 5.264 1.00 91.56 197 VAL A N 1
ATOM 1583 C CA . VAL A 1 197 ? 1.777 -3.442 6.192 1.00 91.56 197 VAL A CA 1
ATOM 1584 C C . VAL A 1 197 ? 2.323 -4.599 7.023 1.00 91.56 197 VAL A C 1
ATOM 1586 O O . VAL A 1 197 ? 2.115 -4.650 8.233 1.00 91.56 197 VAL A O 1
ATOM 1589 N N . GLY A 1 198 ? 3.054 -5.517 6.396 1.00 90.81 198 GLY A N 1
ATOM 1590 C CA . GLY A 1 198 ? 3.622 -6.691 7.056 1.00 90.81 198 GLY A CA 1
ATOM 1591 C C . GLY A 1 198 ? 4.652 -6.326 8.121 1.00 90.81 198 GLY A C 1
ATOM 1592 O O . GLY A 1 198 ? 4.604 -6.886 9.213 1.00 90.81 198 GLY A O 1
ATOM 1593 N N . SER A 1 199 ? 5.523 -5.342 7.862 1.00 89.38 199 SER A N 1
ATOM 1594 C CA . SER A 1 199 ? 6.498 -4.862 8.858 1.00 89.38 199 SER A CA 1
ATOM 1595 C C . SER A 1 199 ? 5.809 -4.352 10.127 1.00 89.38 199 SER A C 1
ATOM 1597 O O . SER A 1 199 ? 6.220 -4.691 11.237 1.00 89.38 199 SER A O 1
ATOM 1599 N N . LEU A 1 200 ? 4.728 -3.583 9.957 1.00 91.00 200 LEU A N 1
ATOM 1600 C CA . LEU A 1 200 ? 3.952 -3.016 11.046 1.00 91.00 200 LEU A CA 1
ATOM 1601 C C . LEU A 1 200 ? 3.342 -4.131 11.889 1.00 91.00 200 LEU A C 1
ATOM 1603 O O . LEU A 1 200 ? 3.464 -4.088 13.107 1.00 91.00 200 LEU A O 1
ATOM 1607 N N . VAL A 1 201 ? 2.738 -5.139 11.252 1.00 89.56 201 VAL A N 1
ATOM 1608 C CA . VAL A 1 201 ? 2.095 -6.257 11.958 1.00 89.56 201 VAL A CA 1
ATOM 1609 C C . VAL A 1 201 ? 3.121 -7.162 12.649 1.00 89.56 201 VAL A C 1
ATOM 1611 O O . VAL A 1 201 ? 2.908 -7.563 13.792 1.00 89.56 201 VAL A O 1
ATOM 1614 N N . LEU A 1 202 ? 4.248 -7.457 11.997 1.00 89.62 202 LEU A N 1
ATOM 1615 C CA . LEU A 1 202 ? 5.285 -8.345 12.535 1.00 89.62 202 LEU A CA 1
ATOM 1616 C C . LEU A 1 202 ? 6.093 -7.705 13.671 1.00 89.62 202 LEU A C 1
ATOM 1618 O O . LEU A 1 202 ? 6.565 -8.409 14.561 1.00 89.62 202 LEU A O 1
ATOM 1622 N N . MET A 1 203 ? 6.258 -6.380 13.662 1.00 92.12 203 MET A N 1
ATOM 1623 C CA . MET A 1 203 ? 7.165 -5.671 14.572 1.00 92.12 203 MET A CA 1
ATOM 1624 C C . MET A 1 203 ? 6.470 -4.608 15.432 1.00 92.12 203 MET A C 1
ATOM 1626 O O . MET A 1 203 ? 7.107 -3.644 15.855 1.00 92.12 203 MET A O 1
ATOM 1630 N N . LEU A 1 204 ? 5.183 -4.783 15.753 1.00 91.69 204 LEU A N 1
ATOM 1631 C CA . LEU A 1 204 ? 4.401 -3.846 16.581 1.00 91.69 204 LEU A CA 1
ATOM 1632 C C . LEU A 1 204 ? 5.138 -3.403 17.855 1.00 91.69 204 LEU A C 1
ATOM 1634 O O . LEU A 1 204 ? 5.221 -2.211 18.154 1.00 91.69 204 LEU A O 1
ATOM 1638 N N . LYS A 1 205 ? 5.724 -4.364 18.583 1.00 92.06 205 LYS A N 1
ATOM 1639 C CA . LYS A 1 205 ? 6.461 -4.096 19.827 1.00 92.06 205 LYS A CA 1
ATOM 1640 C C . LYS A 1 205 ? 7.699 -3.232 19.591 1.00 92.06 205 LYS A C 1
ATOM 1642 O O . LYS A 1 205 ? 7.965 -2.339 20.390 1.00 92.06 205 LYS A O 1
ATOM 1647 N N . SER A 1 206 ? 8.416 -3.457 18.490 1.00 94.12 206 SER A N 1
ATOM 1648 C CA . SER A 1 206 ? 9.595 -2.666 18.113 1.00 94.12 206 SER A CA 1
ATOM 1649 C C . SER A 1 206 ? 9.236 -1.214 17.788 1.00 94.12 206 SER A C 1
ATOM 1651 O O . SER A 1 206 ? 10.057 -0.326 17.983 1.00 94.12 206 SER A O 1
ATOM 1653 N N . PHE A 1 207 ? 7.996 -0.957 17.356 1.00 94.19 207 PHE A N 1
ATOM 1654 C CA . PHE A 1 207 ? 7.462 0.392 17.144 1.00 94.19 207 PHE A CA 1
ATOM 1655 C C . PHE A 1 207 ? 6.798 1.000 18.391 1.00 94.19 207 PHE A C 1
ATOM 1657 O O . PHE A 1 207 ? 6.164 2.053 18.304 1.00 94.19 207 PHE A O 1
ATOM 1664 N N . GLY A 1 208 ? 6.925 0.357 19.556 1.00 93.56 208 GLY A N 1
ATOM 1665 C CA . GLY A 1 208 ? 6.352 0.843 20.813 1.00 93.56 208 GLY A CA 1
ATOM 1666 C C . GLY A 1 208 ? 4.836 0.667 20.923 1.00 93.56 208 GLY A C 1
ATOM 1667 O O . GLY A 1 208 ? 4.220 1.242 21.817 1.00 93.56 208 GLY A O 1
ATOM 1668 N N . ILE A 1 209 ? 4.222 -0.134 20.047 1.00 92.19 209 ILE A N 1
ATOM 1669 C CA . ILE A 1 209 ? 2.793 -0.447 20.112 1.00 92.19 209 ILE A CA 1
ATOM 1670 C C . ILE A 1 209 ? 2.619 -1.591 21.114 1.00 92.19 209 ILE A C 1
ATOM 1672 O O . ILE A 1 209 ? 2.729 -2.774 20.782 1.00 92.19 209 ILE A O 1
ATOM 1676 N N . LEU A 1 210 ? 2.412 -1.224 22.380 1.00 84.81 210 LEU A N 1
ATOM 1677 C CA . LEU A 1 210 ? 2.240 -2.150 23.498 1.00 84.81 210 LEU A CA 1
ATOM 1678 C C . LEU A 1 210 ? 0.761 -2.228 23.898 1.00 84.81 210 LEU A C 1
ATOM 1680 O O . LEU A 1 210 ? 0.099 -1.207 24.047 1.00 84.81 210 LEU A O 1
ATOM 1684 N N . ASN A 1 211 ? 0.258 -3.443 24.130 1.00 67.69 211 ASN A N 1
ATOM 1685 C CA . ASN A 1 211 ? -1.053 -3.696 24.747 1.00 67.69 211 ASN A CA 1
ATOM 1686 C C . ASN A 1 211 ? -2.267 -3.064 24.040 1.00 67.69 211 ASN A C 1
ATOM 1688 O O . ASN A 1 211 ? -3.257 -2.723 24.693 1.00 67.69 211 ASN A O 1
ATOM 1692 N N . ASP A 1 212 ? -2.248 -2.948 22.710 1.00 68.75 212 ASP A N 1
ATOM 1693 C CA . ASP A 1 212 ? -3.447 -2.531 21.987 1.00 68.75 212 ASP A CA 1
ATOM 1694 C C . ASP A 1 212 ? -4.503 -3.650 22.019 1.00 68.75 212 ASP A C 1
ATOM 1696 O O . ASP A 1 212 ? -4.468 -4.615 21.250 1.00 68.75 212 ASP A O 1
ATOM 1700 N N . THR A 1 213 ? -5.454 -3.530 22.950 1.00 63.78 213 THR A N 1
ATOM 1701 C CA . THR A 1 213 ? -6.565 -4.482 23.113 1.00 63.78 213 THR A CA 1
ATOM 1702 C C . THR A 1 213 ? -7.468 -4.577 21.881 1.00 63.78 213 THR A C 1
ATOM 1704 O O . THR A 1 213 ? -8.248 -5.525 21.799 1.00 63.78 213 THR A O 1
ATOM 1707 N N . GLY A 1 214 ? -7.381 -3.629 20.937 1.00 60.69 214 GLY A N 1
ATOM 1708 C CA . GLY A 1 214 ? -8.059 -3.710 19.642 1.00 60.69 214 GLY A CA 1
ATOM 1709 C C . GLY A 1 214 ? -7.531 -4.882 18.820 1.00 60.69 214 GLY A C 1
ATOM 1710 O O . GLY A 1 214 ? -8.291 -5.774 18.471 1.00 60.69 214 GLY A O 1
ATOM 1711 N N . ILE A 1 215 ? -6.206 -4.992 18.669 1.00 59.91 215 ILE A N 1
ATOM 1712 C CA . ILE A 1 215 ? -5.582 -6.097 17.919 1.00 59.91 215 ILE A CA 1
ATOM 1713 C C . ILE A 1 215 ? -5.917 -7.453 18.549 1.00 59.91 215 ILE A C 1
ATOM 1715 O O . ILE A 1 215 ? -6.259 -8.404 17.847 1.00 59.91 215 ILE A O 1
ATOM 1719 N N . GLN A 1 216 ? -5.874 -7.556 19.881 1.00 57.28 216 GLN A N 1
ATOM 1720 C CA . GLN A 1 216 ? -6.254 -8.803 20.550 1.00 57.28 216 GLN A CA 1
ATOM 1721 C C . GLN A 1 216 ? -7.741 -9.145 20.381 1.00 57.28 216 GLN A C 1
ATOM 1723 O O . GLN A 1 216 ? -8.087 -10.325 20.351 1.00 57.28 216 GLN A O 1
ATOM 1728 N N . ARG A 1 217 ? -8.625 -8.147 20.246 1.00 58.75 217 ARG A N 1
ATOM 1729 C CA . ARG A 1 217 ? -10.045 -8.366 19.938 1.00 58.75 217 ARG A CA 1
ATOM 1730 C C . ARG A 1 217 ? -10.247 -8.848 18.506 1.00 58.75 217 ARG A C 1
ATOM 1732 O O . ARG A 1 217 ? -11.014 -9.788 18.317 1.00 58.75 217 ARG A O 1
ATOM 1739 N N . THR A 1 218 ? -9.527 -8.292 17.532 1.00 56.53 218 THR A N 1
ATOM 1740 C CA . THR A 1 218 ? -9.570 -8.768 16.141 1.00 56.53 218 THR A CA 1
ATOM 1741 C C . THR A 1 218 ? -9.080 -10.216 16.027 1.00 56.53 218 THR A C 1
ATOM 1743 O O . THR A 1 218 ? -9.676 -11.006 15.302 1.00 56.53 218 THR A O 1
ATOM 1746 N N . ILE A 1 219 ? -8.052 -10.604 16.796 1.00 55.28 219 ILE A N 1
ATOM 1747 C CA . ILE A 1 219 ? -7.570 -11.996 16.851 1.00 55.28 219 ILE A CA 1
ATOM 1748 C C . ILE A 1 219 ? -8.632 -12.925 17.467 1.00 55.28 219 ILE A C 1
ATOM 1750 O O . ILE A 1 219 ? -8.895 -13.991 16.919 1.00 55.28 219 ILE A O 1
ATOM 1754 N N . LYS A 1 220 ? -9.297 -12.510 18.554 1.00 52.91 220 LYS A N 1
ATOM 1755 C CA . LYS A 1 220 ? -10.360 -13.298 19.213 1.00 52.91 220 LYS A CA 1
ATOM 1756 C C . LYS A 1 220 ? -11.659 -13.399 18.403 1.00 52.91 220 LYS A C 1
ATOM 1758 O O . LYS A 1 220 ? -12.401 -14.364 18.547 1.00 52.91 220 LYS A O 1
ATOM 1763 N N . LEU A 1 221 ? -11.941 -12.444 17.514 1.00 54.03 221 LEU A N 1
ATOM 1764 C CA . LEU A 1 221 ? -13.051 -12.538 16.551 1.00 54.03 221 LEU A CA 1
ATOM 1765 C C . LEU A 1 221 ? -12.860 -13.679 15.527 1.00 54.03 221 LEU A C 1
ATOM 1767 O O . LEU A 1 221 ? -13.815 -14.032 14.832 1.00 54.03 221 LEU A O 1
ATOM 1771 N N . GLY A 1 222 ? -11.662 -14.271 15.460 1.00 47.41 222 GLY A N 1
ATOM 1772 C CA . GLY A 1 222 ? -11.345 -15.471 14.684 1.00 47.41 222 GLY A CA 1
ATOM 1773 C C . GLY A 1 222 ? -11.706 -16.807 15.350 1.00 47.41 222 GLY A C 1
ATOM 1774 O O . GLY A 1 222 ? -11.566 -17.832 14.695 1.00 47.41 222 GLY A O 1
ATOM 1775 N N . ASP A 1 223 ? -12.198 -16.822 16.597 1.00 48.25 223 ASP A N 1
ATOM 1776 C CA . ASP A 1 223 ? -12.605 -18.062 17.291 1.00 48.25 223 ASP A CA 1
ATOM 1777 C C . ASP A 1 223 ? -14.040 -18.517 16.940 1.00 48.25 223 ASP A C 1
ATOM 1779 O O . ASP A 1 223 ? -14.523 -19.544 17.420 1.00 48.25 223 ASP A O 1
ATOM 1783 N N . LYS A 1 224 ? -14.744 -17.781 16.068 1.00 47.50 224 LYS A N 1
ATOM 1784 C CA . LYS A 1 224 ? -15.915 -18.318 15.356 1.00 47.50 224 LYS A CA 1
ATOM 1785 C C . LYS A 1 224 ? -15.406 -19.209 14.217 1.00 47.50 224 LYS A C 1
ATOM 1787 O O . LYS A 1 224 ? -14.444 -18.806 13.565 1.00 47.50 224 LYS A O 1
ATOM 1792 N N . PRO A 1 225 ? -16.016 -20.386 13.962 1.00 43.03 225 PRO A N 1
ATOM 1793 C CA . PRO A 1 225 ? -15.497 -21.369 13.011 1.00 43.03 225 PRO A CA 1
ATOM 1794 C C . PRO A 1 225 ? -15.103 -20.692 11.698 1.00 43.03 225 PRO A C 1
ATOM 1796 O O . PRO A 1 225 ? -15.881 -19.898 11.169 1.00 43.03 225 PRO A O 1
ATOM 1799 N N . ALA A 1 226 ? -13.878 -21.010 11.266 1.00 41.66 226 ALA A N 1
ATOM 1800 C CA . ALA A 1 226 ? -12.940 -20.366 10.336 1.00 41.66 226 ALA A CA 1
ATOM 1801 C C . ALA A 1 226 ? -13.447 -19.824 8.980 1.00 41.66 226 ALA A C 1
ATOM 1803 O O . ALA A 1 226 ? -12.647 -19.550 8.093 1.00 41.66 226 ALA A O 1
ATOM 1804 N N . ALA A 1 227 ? -14.744 -19.644 8.771 1.00 39.81 227 ALA A N 1
ATOM 1805 C CA . ALA A 1 227 ? -15.284 -19.404 7.450 1.00 39.81 227 ALA A CA 1
ATOM 1806 C C . ALA A 1 227 ? -15.083 -17.978 6.908 1.00 39.81 227 ALA A C 1
ATOM 1808 O O . ALA A 1 227 ? -15.152 -17.847 5.692 1.00 39.81 227 ALA A O 1
ATOM 1809 N N . LYS A 1 228 ? -14.908 -16.898 7.705 1.00 45.25 228 LYS A N 1
ATOM 1810 C CA . LYS A 1 228 ? -15.086 -15.531 7.129 1.00 45.25 228 LYS A CA 1
ATOM 1811 C C . LYS A 1 228 ? -14.262 -14.331 7.642 1.00 45.25 228 LYS A C 1
ATOM 1813 O O . LYS A 1 228 ? -14.463 -13.247 7.108 1.00 45.25 228 LYS A O 1
ATOM 1818 N N . THR A 1 229 ? -13.348 -14.419 8.615 1.00 43.50 229 THR A N 1
ATOM 1819 C CA . THR A 1 229 ? -12.740 -13.192 9.225 1.00 43.50 229 THR A CA 1
ATOM 1820 C C . THR A 1 229 ? -11.204 -13.137 9.264 1.00 43.50 229 THR A C 1
ATOM 1822 O O . THR A 1 229 ? -10.620 -12.319 9.970 1.00 43.50 229 THR A O 1
ATOM 1825 N N . GLY A 1 230 ? -10.520 -13.946 8.455 1.00 40.91 230 GLY A N 1
ATOM 1826 C CA . GLY A 1 230 ? -9.075 -14.188 8.533 1.00 40.91 230 GLY A CA 1
ATOM 1827 C C . GLY A 1 230 ? -8.096 -13.111 8.034 1.00 40.91 230 GLY A C 1
ATOM 1828 O O . GLY A 1 230 ? -6.916 -13.411 7.934 1.00 40.91 230 GLY A O 1
ATOM 1829 N N . CYS A 1 231 ? -8.493 -11.879 7.715 1.00 37.47 231 CYS A N 1
ATOM 1830 C CA . CYS A 1 231 ? -7.646 -11.001 6.886 1.00 37.47 231 CYS A CA 1
ATOM 1831 C C . CYS A 1 231 ? -6.221 -10.760 7.451 1.00 37.47 231 CYS A C 1
ATOM 1833 O O . CYS A 1 231 ? -5.242 -10.967 6.747 1.00 37.47 231 CYS A O 1
ATOM 1835 N N . CYS A 1 232 ? -6.049 -10.441 8.740 1.00 36.03 232 CYS A N 1
ATOM 1836 C CA . CYS A 1 232 ? -4.711 -10.111 9.268 1.00 36.03 232 CYS A CA 1
ATOM 1837 C C . CYS A 1 232 ? -3.832 -11.328 9.615 1.00 36.03 232 CYS A C 1
ATOM 1839 O O . CYS A 1 232 ? -2.617 -11.270 9.430 1.00 36.03 232 CYS A O 1
ATOM 1841 N N . ARG A 1 233 ? -4.420 -12.426 10.113 1.00 39.19 233 ARG A N 1
ATOM 1842 C CA . ARG A 1 233 ? -3.671 -13.654 10.444 1.00 39.19 233 ARG A CA 1
ATOM 1843 C C . ARG A 1 233 ? -3.282 -14.422 9.182 1.00 39.19 233 ARG A C 1
ATOM 1845 O O . ARG A 1 233 ? -2.145 -14.865 9.073 1.00 39.19 233 ARG A O 1
ATOM 1852 N N . PHE A 1 234 ? -4.184 -14.489 8.204 1.00 40.09 234 PHE A N 1
ATOM 1853 C CA . PHE A 1 234 ? -3.925 -15.176 6.943 1.00 40.09 234 PHE A CA 1
ATOM 1854 C C . PHE A 1 234 ? -2.962 -14.399 6.037 1.00 40.09 234 PHE A C 1
ATOM 1856 O O . PHE A 1 234 ? -2.179 -15.035 5.347 1.00 40.09 234 PHE A O 1
ATOM 1863 N N . ILE A 1 235 ? -2.945 -13.054 6.058 1.00 40.53 235 ILE A N 1
ATOM 1864 C CA . ILE A 1 235 ? -1.913 -12.274 5.340 1.00 40.53 235 ILE A CA 1
ATOM 1865 C C . ILE A 1 235 ? -0.512 -12.600 5.864 1.00 40.53 235 ILE A C 1
ATOM 1867 O O . ILE A 1 235 ? 0.417 -12.721 5.068 1.00 40.53 235 ILE A O 1
ATOM 1871 N N . LEU A 1 236 ? -0.347 -12.788 7.178 1.00 40.34 236 LEU A N 1
ATOM 1872 C CA . LEU A 1 236 ? 0.937 -13.207 7.740 1.00 40.34 236 LEU A CA 1
ATOM 1873 C C . LEU A 1 236 ? 1.273 -14.658 7.397 1.00 40.34 236 LEU A C 1
ATOM 1875 O O . LEU A 1 236 ? 2.374 -14.910 6.918 1.00 40.34 236 LEU A O 1
ATOM 1879 N N . GLU A 1 237 ? 0.354 -15.594 7.639 1.00 40.44 237 GLU A N 1
ATOM 1880 C CA . GLU A 1 237 ? 0.605 -17.027 7.434 1.00 40.44 237 GLU A CA 1
ATOM 1881 C C . GLU A 1 237 ? 0.803 -17.356 5.941 1.00 40.44 237 GLU A C 1
ATOM 1883 O O . GLU A 1 237 ? 1.772 -18.025 5.593 1.00 40.44 237 GLU A O 1
ATOM 1888 N N . GLY A 1 238 ? -0.007 -16.786 5.042 1.00 37.34 238 GLY A N 1
ATOM 1889 C CA . GLY A 1 238 ? 0.108 -16.984 3.594 1.00 37.34 238 GLY A CA 1
ATOM 1890 C C . GLY A 1 238 ? 1.380 -16.384 2.988 1.00 37.34 238 GLY A C 1
ATOM 1891 O O . GLY A 1 238 ? 2.033 -17.025 2.165 1.00 37.34 238 GLY A O 1
ATOM 1892 N N . LEU A 1 239 ? 1.801 -15.187 3.418 1.00 38.66 239 LEU A N 1
ATOM 1893 C CA . LEU A 1 239 ? 3.049 -14.583 2.928 1.00 38.66 239 LEU A CA 1
ATOM 1894 C C . LEU A 1 239 ? 4.298 -15.241 3.528 1.00 38.66 239 LEU A C 1
ATOM 1896 O O . LEU A 1 239 ? 5.307 -15.354 2.834 1.00 38.66 239 LEU A O 1
ATOM 1900 N N . LEU A 1 240 ? 4.248 -15.702 4.782 1.00 39.50 240 LEU A N 1
ATOM 1901 C CA . LEU A 1 240 ? 5.337 -16.480 5.383 1.00 39.50 240 LEU A CA 1
ATOM 1902 C C . LEU A 1 240 ? 5.508 -17.826 4.672 1.00 39.50 240 LEU A C 1
ATOM 1904 O O . LEU A 1 240 ? 6.619 -18.153 4.263 1.00 39.50 240 LEU A O 1
ATOM 1908 N N . GLN A 1 241 ? 4.412 -18.550 4.442 1.00 40.88 241 GLN A N 1
ATOM 1909 C CA . GLN A 1 241 ? 4.435 -19.851 3.775 1.00 40.88 241 GLN A CA 1
ATOM 1910 C C . GLN A 1 241 ? 4.859 -19.732 2.302 1.00 40.88 241 GLN A C 1
ATOM 1912 O O . GLN A 1 241 ? 5.659 -20.531 1.817 1.00 40.88 241 GLN A O 1
ATOM 1917 N N . SER A 1 242 ? 4.413 -18.679 1.609 1.00 37.81 242 SER A N 1
ATOM 1918 C CA . SER A 1 242 ? 4.847 -18.352 0.247 1.00 37.81 242 SER A CA 1
ATOM 1919 C C . SER A 1 242 ? 6.348 -18.042 0.165 1.00 37.81 242 SER A C 1
ATOM 1921 O O . SER A 1 242 ? 7.048 -18.581 -0.695 1.00 37.81 242 SER A O 1
ATOM 1923 N N . ASN A 1 243 ? 6.870 -17.216 1.078 1.00 38.75 243 ASN A N 1
ATOM 1924 C CA . ASN A 1 243 ? 8.291 -16.864 1.105 1.00 38.75 243 ASN A CA 1
ATOM 1925 C C . ASN A 1 243 ? 9.181 -18.063 1.466 1.00 38.75 243 ASN A C 1
ATOM 1927 O O . ASN A 1 243 ? 10.272 -18.191 0.912 1.00 38.75 243 ASN A O 1
ATOM 1931 N N . GLU A 1 244 ? 8.722 -18.960 2.342 1.00 38.50 244 GLU A N 1
ATOM 1932 C CA . GLU A 1 244 ? 9.440 -20.189 2.694 1.00 38.50 244 GLU A CA 1
ATOM 1933 C C . GLU A 1 244 ? 9.520 -21.164 1.508 1.00 38.50 244 GLU A C 1
ATOM 1935 O O . GLU A 1 244 ? 10.604 -21.650 1.178 1.00 38.50 244 GLU A O 1
ATOM 1940 N N . GLN A 1 245 ? 8.414 -21.374 0.788 1.00 41.81 245 GLN A N 1
ATOM 1941 C CA . GLN A 1 245 ? 8.393 -22.200 -0.425 1.00 41.81 245 GLN A CA 1
ATOM 1942 C C . GLN A 1 245 ? 9.265 -21.612 -1.549 1.00 41.81 245 GLN A C 1
ATOM 1944 O O . GLN A 1 245 ? 9.965 -22.344 -2.253 1.00 41.81 245 GLN A O 1
ATOM 1949 N N . LEU A 1 246 ? 9.275 -20.283 -1.706 1.00 40.59 246 LEU A N 1
ATOM 1950 C CA . LEU A 1 246 ? 10.146 -19.581 -2.654 1.00 40.59 246 LEU A CA 1
ATOM 1951 C C . LEU A 1 246 ? 11.629 -19.705 -2.281 1.00 40.59 246 LEU A C 1
ATOM 1953 O O . LEU A 1 246 ? 12.450 -19.963 -3.164 1.00 40.59 246 LEU A O 1
ATOM 1957 N N . ALA A 1 247 ? 11.973 -19.578 -0.997 1.00 40.66 247 ALA A N 1
ATOM 1958 C CA . ALA A 1 247 ? 13.336 -19.780 -0.513 1.00 40.66 247 ALA A CA 1
ATOM 1959 C C . ALA A 1 247 ? 13.808 -21.220 -0.772 1.00 40.66 247 ALA A C 1
ATOM 1961 O O . ALA A 1 247 ? 14.895 -21.424 -1.308 1.00 40.66 247 ALA A O 1
ATOM 1962 N N . GLN A 1 248 ? 12.962 -22.217 -0.499 1.00 47.84 248 GLN A N 1
ATOM 1963 C CA . GLN A 1 248 ? 13.261 -23.625 -0.780 1.00 47.84 248 GLN A CA 1
ATOM 1964 C C . GLN A 1 248 ? 13.429 -23.896 -2.285 1.00 47.84 248 GLN A C 1
ATOM 1966 O O . GLN A 1 248 ? 14.362 -24.593 -2.686 1.00 47.84 248 GLN A O 1
ATOM 1971 N N . LYS A 1 249 ? 12.594 -23.292 -3.141 1.00 50.75 249 LYS A N 1
ATOM 1972 C CA . LYS A 1 249 ? 12.692 -23.431 -4.604 1.00 50.75 249 LYS A CA 1
ATOM 1973 C C . LYS A 1 249 ? 13.949 -22.768 -5.179 1.00 50.75 249 LYS A C 1
ATOM 1975 O O . LYS A 1 249 ? 14.546 -23.310 -6.106 1.00 50.75 249 LYS A O 1
ATOM 1980 N N . GLN A 1 250 ? 14.380 -21.629 -4.634 1.00 41.56 250 GLN A N 1
ATOM 1981 C CA . GLN A 1 250 ? 15.627 -20.969 -5.045 1.00 41.56 250 GLN A CA 1
ATOM 1982 C C . GLN A 1 250 ? 16.872 -21.721 -4.563 1.00 41.56 250 GLN A C 1
ATOM 1984 O O . GLN A 1 250 ? 17.841 -21.826 -5.312 1.00 41.56 250 GLN A O 1
ATOM 1989 N N . ILE A 1 251 ? 16.832 -22.302 -3.361 1.00 49.31 251 ILE A N 1
ATOM 1990 C CA . ILE A 1 251 ? 17.903 -23.171 -2.853 1.00 49.31 251 ILE A CA 1
ATOM 1991 C C . ILE A 1 251 ? 17.997 -24.453 -3.699 1.00 49.31 251 ILE A C 1
ATOM 1993 O O . ILE A 1 251 ? 19.098 -24.862 -4.062 1.00 49.31 251 ILE A O 1
ATOM 1997 N N . GLY A 1 252 ? 16.862 -25.034 -4.104 1.00 55.19 252 GLY A N 1
ATOM 1998 C CA . GLY A 1 252 ? 16.817 -26.198 -4.998 1.00 55.19 252 GLY A CA 1
ATOM 1999 C C . GLY A 1 252 ? 17.245 -25.912 -6.444 1.00 55.19 252 GLY A C 1
ATOM 2000 O O . GLY A 1 252 ? 17.794 -26.785 -7.104 1.00 55.19 252 GLY A O 1
ATOM 2001 N N . ALA A 1 253 ? 17.053 -24.687 -6.945 1.00 45.91 253 ALA A N 1
ATOM 2002 C CA . ALA A 1 253 ? 17.503 -24.294 -8.286 1.00 45.91 253 ALA A CA 1
ATOM 2003 C C . ALA A 1 253 ? 19.016 -23.997 -8.358 1.00 45.91 253 ALA A C 1
ATOM 2005 O O . ALA A 1 253 ? 19.588 -23.981 -9.446 1.00 45.91 253 ALA A O 1
ATOM 2006 N N . HIS A 1 254 ? 19.666 -23.772 -7.211 1.00 42.84 254 HIS A N 1
ATOM 2007 C CA . HIS A 1 254 ? 21.102 -23.497 -7.105 1.00 42.84 254 HIS A CA 1
ATOM 2008 C C . HIS A 1 254 ? 21.940 -24.674 -6.589 1.00 42.84 254 HIS A C 1
ATOM 2010 O O . HIS A 1 254 ? 23.147 -24.509 -6.401 1.00 42.84 254 HIS A O 1
ATOM 2016 N N . SER A 1 255 ? 21.366 -25.873 -6.436 1.00 43.66 255 SER A N 1
ATOM 2017 C CA . SER A 1 255 ? 22.157 -27.100 -6.304 1.00 43.66 255 SER A CA 1
ATOM 2018 C C . SER A 1 255 ? 22.755 -27.464 -7.666 1.00 43.66 255 SER A C 1
ATOM 2020 O O . SER A 1 255 ? 22.295 -28.363 -8.369 1.00 43.66 255 SER A O 1
ATOM 2022 N N . ILE A 1 256 ? 23.763 -26.694 -8.066 1.00 44.97 256 ILE A N 1
ATOM 2023 C CA . ILE A 1 256 ? 24.677 -27.028 -9.151 1.00 44.97 256 ILE A CA 1
ATOM 2024 C C . ILE A 1 256 ? 25.314 -28.372 -8.778 1.00 44.97 256 ILE A C 1
ATOM 2026 O O . ILE A 1 256 ? 25.865 -28.507 -7.684 1.00 44.97 256 ILE A O 1
ATOM 2030 N N . SER A 1 257 ? 25.181 -29.366 -9.663 1.00 47.28 257 SER A N 1
ATOM 2031 C CA . SER A 1 257 ? 25.863 -30.660 -9.547 1.00 47.28 257 SER A CA 1
ATOM 2032 C C . SER A 1 257 ? 27.338 -30.412 -9.218 1.00 47.28 257 SER A C 1
ATOM 2034 O O . SER A 1 257 ? 28.023 -29.636 -9.886 1.00 47.28 257 SER A O 1
ATOM 2036 N N . ALA A 1 258 ? 27.816 -31.060 -8.158 1.00 48.03 258 ALA A N 1
ATOM 2037 C CA . ALA A 1 258 ? 29.189 -30.956 -7.679 1.00 48.03 258 ALA A CA 1
ATOM 2038 C C . ALA A 1 258 ? 30.220 -31.590 -8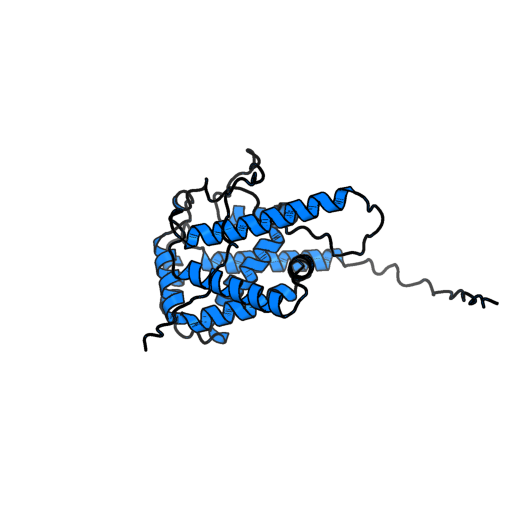.642 1.00 48.03 258 ALA A C 1
ATOM 2040 O O . ALA A 1 258 ? 31.399 -31.664 -8.306 1.00 48.03 258 ALA A O 1
ATOM 2041 N N . ASP A 1 259 ? 29.813 -32.003 -9.847 1.00 49.78 259 ASP A N 1
ATOM 2042 C CA . ASP A 1 259 ? 30.645 -32.774 -10.775 1.00 49.78 259 ASP A CA 1
ATOM 2043 C C . ASP A 1 259 ? 31.491 -31.910 -11.728 1.00 49.78 259 ASP A C 1
ATOM 2045 O O . ASP A 1 259 ? 32.195 -32.447 -12.581 1.00 49.78 259 ASP A O 1
ATOM 2049 N N . SER A 1 260 ? 31.480 -30.574 -11.603 1.00 48.69 260 SER A N 1
ATOM 2050 C CA . SER A 1 260 ? 32.247 -29.684 -12.497 1.00 48.69 260 SER A CA 1
ATOM 2051 C C . SER A 1 260 ? 33.414 -28.930 -11.844 1.00 48.69 260 SER A C 1
ATOM 2053 O O . SER A 1 260 ? 33.922 -27.966 -12.424 1.00 48.69 260 SER A O 1
ATOM 2055 N N . VAL A 1 261 ? 33.884 -29.339 -10.661 1.00 49.69 261 VAL A N 1
ATOM 2056 C CA . VAL A 1 261 ? 35.102 -28.769 -10.052 1.00 49.69 261 VAL A CA 1
ATOM 2057 C C . VAL A 1 261 ? 36.326 -29.546 -10.537 1.00 49.69 261 VAL A C 1
ATOM 2059 O O . VAL A 1 261 ? 36.747 -30.514 -9.912 1.00 49.69 261 VAL A O 1
ATOM 2062 N N . GLY A 1 262 ? 36.918 -29.127 -11.660 1.00 48.12 262 GLY A N 1
ATOM 2063 C CA . GLY A 1 262 ? 38.188 -29.715 -12.091 1.00 48.12 262 GLY A CA 1
ATOM 2064 C C . GLY A 1 262 ? 38.628 -29.440 -13.524 1.00 48.12 262 GLY A C 1
ATOM 2065 O O . GLY A 1 262 ? 38.911 -30.384 -14.256 1.00 48.12 262 GLY A O 1
ATOM 2066 N N . GLN A 1 263 ? 38.748 -28.176 -13.934 1.00 48.97 263 GLN A N 1
ATOM 2067 C CA . GLN A 1 263 ? 39.675 -27.822 -15.016 1.00 48.97 263 GLN A CA 1
ATOM 2068 C C . GLN A 1 263 ? 40.536 -26.630 -14.570 1.00 48.97 263 GLN A C 1
ATOM 2070 O O . GLN A 1 263 ? 39.991 -25.559 -14.289 1.00 48.97 263 GLN A O 1
ATOM 2075 N N . PRO A 1 264 ? 41.864 -26.803 -14.443 1.00 45.50 264 PRO A N 1
ATOM 2076 C CA . PRO A 1 264 ? 42.766 -25.736 -14.037 1.00 45.50 264 PRO A CA 1
ATOM 2077 C C . PRO A 1 264 ? 42.829 -24.640 -15.104 1.00 45.50 264 PRO A C 1
ATOM 2079 O O . PRO A 1 264 ? 42.940 -24.892 -16.302 1.00 45.50 264 PRO A O 1
ATOM 2082 N N . TRP A 1 265 ? 42.757 -23.397 -14.639 1.00 41.81 265 TRP A N 1
ATOM 2083 C CA . TRP A 1 265 ? 42.779 -22.195 -15.459 1.00 41.81 265 TRP A CA 1
ATOM 2084 C C . TRP A 1 265 ? 44.175 -21.996 -16.071 1.00 41.81 265 TRP A C 1
ATOM 2086 O O . TRP A 1 265 ? 45.117 -21.610 -15.382 1.00 41.81 265 TRP A O 1
ATOM 2096 N N . THR A 1 266 ? 44.334 -22.265 -17.369 1.00 55.56 266 THR A N 1
ATOM 2097 C CA . THR A 1 266 ? 45.575 -21.957 -18.095 1.00 55.56 266 THR A CA 1
ATOM 2098 C C . THR A 1 266 ? 45.561 -20.486 -18.507 1.00 55.56 266 THR A C 1
ATOM 2100 O O . THR A 1 266 ? 44.949 -20.113 -19.511 1.00 55.56 266 THR A O 1
ATOM 2103 N N . GLY A 1 267 ? 46.205 -19.635 -17.708 1.00 44.81 267 GLY A N 1
ATOM 2104 C CA . GLY A 1 267 ? 46.352 -18.208 -17.986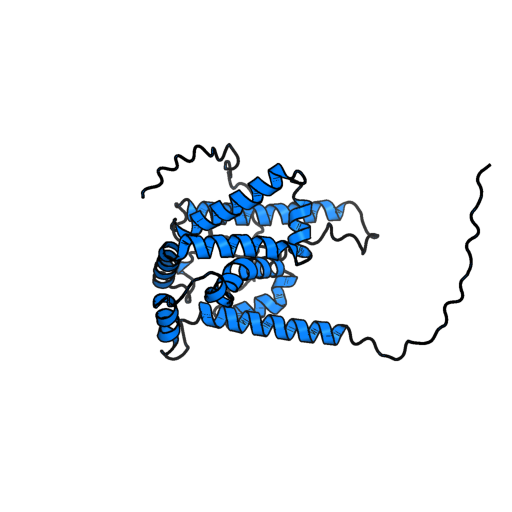 1.00 44.81 267 GLY A CA 1
ATOM 2105 C C . GLY A 1 267 ? 47.076 -17.961 -19.312 1.00 44.81 267 GLY A C 1
ATOM 2106 O O . GLY A 1 267 ? 48.251 -18.286 -19.461 1.00 44.81 267 GLY A O 1
ATOM 2107 N N . LYS A 1 268 ? 46.375 -17.369 -20.285 1.00 51.16 268 LYS A N 1
ATOM 2108 C CA . LYS A 1 268 ? 46.971 -16.824 -21.511 1.00 51.16 268 LYS A CA 1
ATOM 2109 C C . LYS A 1 268 ? 47.114 -15.313 -21.336 1.00 51.16 268 LYS A C 1
ATOM 2111 O O . LYS A 1 268 ? 46.128 -14.580 -21.398 1.00 51.16 268 LYS A O 1
ATOM 2116 N N . GLU A 1 269 ? 48.342 -14.863 -21.089 1.00 47.88 269 GLU A N 1
ATOM 2117 C CA . GLU A 1 269 ? 48.712 -13.448 -21.012 1.00 47.88 269 GLU A CA 1
ATOM 2118 C C . GLU A 1 269 ? 48.332 -12.712 -22.307 1.00 47.88 269 GLU A C 1
ATOM 2120 O O . GLU A 1 269 ? 48.794 -13.049 -23.400 1.00 47.88 269 GLU A O 1
ATOM 2125 N N . ARG A 1 270 ? 47.499 -11.671 -22.195 1.00 50.34 270 ARG A N 1
ATOM 2126 C CA . ARG A 1 270 ? 47.308 -10.692 -23.272 1.00 50.34 270 ARG A CA 1
ATOM 2127 C C . ARG A 1 270 ? 48.391 -9.625 -23.152 1.00 50.34 270 ARG A C 1
ATOM 2129 O O . ARG A 1 270 ? 48.394 -8.842 -22.208 1.00 50.34 270 ARG A O 1
ATOM 2136 N N . LYS A 1 271 ? 49.297 -9.591 -24.132 1.00 55.62 271 LYS A N 1
ATOM 2137 C CA . LYS A 1 271 ? 50.294 -8.527 -24.294 1.00 55.62 271 LYS A CA 1
ATOM 2138 C C . LYS A 1 271 ? 49.598 -7.189 -24.560 1.00 55.62 271 LYS A C 1
ATOM 2140 O O . LYS A 1 271 ? 48.793 -7.079 -25.482 1.00 55.62 271 LYS A O 1
ATOM 2145 N N . ALA A 1 272 ? 49.939 -6.184 -23.759 1.00 53.31 272 ALA A N 1
ATOM 2146 C CA . ALA A 1 272 ? 49.548 -4.798 -23.968 1.00 53.31 272 ALA A CA 1
ATOM 2147 C C . ALA A 1 272 ? 50.269 -4.230 -25.203 1.00 53.31 272 ALA A C 1
ATOM 2149 O O . ALA A 1 272 ? 51.499 -4.181 -25.248 1.00 53.31 272 ALA A O 1
ATOM 2150 N N . GLY A 1 273 ? 49.498 -3.815 -26.209 1.00 56.69 273 GLY A N 1
ATOM 2151 C CA . GLY A 1 273 ? 49.996 -3.039 -27.340 1.00 56.69 273 GLY A CA 1
ATOM 2152 C C . GLY A 1 273 ? 50.296 -1.609 -26.898 1.00 56.69 273 GLY A C 1
ATOM 2153 O O . GLY A 1 273 ? 49.408 -0.902 -26.427 1.00 56.69 273 GLY A O 1
ATOM 2154 N N . ARG A 1 274 ? 51.559 -1.205 -27.028 1.00 57.72 274 ARG A N 1
ATOM 2155 C CA . ARG A 1 274 ? 52.044 0.161 -26.823 1.00 57.72 274 ARG A CA 1
ATOM 2156 C C . ARG A 1 274 ? 51.768 0.947 -28.110 1.00 57.72 274 ARG A C 1
ATOM 2158 O O . ARG A 1 274 ? 52.291 0.579 -29.156 1.00 57.72 274 ARG A O 1
ATOM 2165 N N . LEU A 1 275 ? 50.928 1.977 -28.032 1.00 59.12 275 LEU A N 1
ATOM 2166 C CA . LEU A 1 275 ? 50.734 2.941 -29.116 1.00 59.12 275 LEU A CA 1
ATOM 2167 C C . LEU A 1 275 ? 51.949 3.877 -29.166 1.00 59.12 275 LEU A C 1
ATOM 2169 O O . LEU A 1 275 ? 52.343 4.429 -28.136 1.00 59.12 275 LEU A O 1
ATOM 2173 N N . SER A 1 276 ? 52.542 3.985 -30.352 1.00 69.38 276 SER A N 1
ATOM 2174 C CA . SER A 1 276 ? 53.502 5.011 -30.771 1.00 69.38 276 SER A CA 1
ATOM 2175 C C . SER A 1 276 ? 52.788 6.076 -31.583 1.00 69.38 276 SER A C 1
ATOM 2177 O O . SER A 1 276 ? 51.966 5.648 -32.428 1.00 69.38 276 SER A O 1
#

Secondary structure (DSSP, 8-state):
------------STT-----S-PPPPPTT-PPPSSHHHHHHHHHHTTTTSBTT-SS-TTT--GGGSTT--HHHHHHHHHHHHHTHHHHHHHHHHHHHHHTTSHHHHHHHHHTS--SHHHHHHHHHHHHHHHHHHHHS-SSSTTSHHHHHHHHHHHHHHHHHHHHHHHTTSS-SS-TT-GGG---BHHHHHHHHIIIIIHHHHTTTTTT----HHHHHHHHGGGS-SSS--HHHHHHHHHHHHHHHHHHHHHHHT---GGG----------PPPPP-